Protein AF-A0A0J9T1T6-F1 (afdb_monomer_lite)

pLDDT: mean 74.93, std 17.87, range [32.03, 95.31]

Secondary structure (DSSP, 8-state):
------PPPHHHHHHHH-GGGGGSHHHHHHHHHH--TTHHHHHHHHHTTPPPPTTTTTHHHHHHHHHHHHHHHTHHHHHHHHHHHHHHHHHHHHHHHHHHHTT--HHHHHHHHHTHHHHH--HHHHHHS-STT----TTS-HHHHH-HHHHHHHHHHHHHHHHHTTTTSS-TTTHHHHHHHHHHHHHHTHHHHHHHHHHHTSTT---HHHHHHHHHHHHHHHHHHHHHHHHHHHHHHHHHHHHHHHHHHHHHHHHHHHHHHHTTT----HHHHHHHHHHHHHHHHHHHHHHHHHHTSHHHHHHHHHHHHHHTT--

Organism: Plasmodium vivax (strain Brazil I) (NCBI:txid1033975)

Foldseek 3Di:
DDPPPDQDFPVNVVCVVQVLLCPFVLNVVLVVLPDQPPLPVLLVVCVVQFDDDPPQPPSVLSSLLSSLLVLLVCLVVVCVPVHLQVSLVSSLLSSQSVCLRVQGALNNCVSCLVCVCVSNVDVVSCVNNPSPLHDSGLPQAPCCVVPVVLSVLLVLVLRVLVVVVVVPDDDPPVVPVSVVSSLVVNLVCVVSVVVLCVVLVDPPDPHSSSVSVVVSCVPRVPVVVVSNVVSVLVVVLVVLVVVLVVLVVVLVVLVVVQVVVVVDPDDPPPVSVVSNVVSVVSNVVSVVVNVVSCVVVVVPPVCVVVVVVVVVPPD

InterPro domains:
  IPR008780 Plasmodium vivax Vir [PF05795] (26-241)

Radius of gyration: 26.65 Å; chains: 1; bounding box: 64×58×87 Å

Sequence (315 aa):
MEDGFTLESEFVKLTRENESLKDFYLYEFYNKFNEDSNVEVHKQECQGFVQAYEYSGGDTLFDLCGKLRKNFKNFTETEKVVGKKNACEYLKFWFNDQIITYSYNYDTIYPIVDNWATIIGDSEIYNICNEEDILRGSFNDDMIRNNSNAFYVMKVIYEYLKGAKVINTTIENINEIRNDVKDSYIEDNFHEYEKIKNKCSSNSTNSLLCNIYKDCVSRYTNELSQLENKLSKHLAVHQVRERWYTDLEELKKLKEVALASSDGDNELTTSSLRAIITSICTILCLGLTLISLYKVNINFFFLYKYGYYQIKYMN

Structure (mmCIF, N/CA/C/O backbone):
data_AF-A0A0J9T1T6-F1
#
_entry.id   AF-A0A0J9T1T6-F1
#
loop_
_atom_site.group_PDB
_atom_site.id
_atom_site.type_symbol
_atom_site.label_atom_id
_atom_site.label_alt_id
_atom_site.label_comp_id
_atom_site.label_asym_id
_atom_site.label_entity_id
_atom_site.label_seq_id
_atom_site.pdbx_PDB_ins_code
_atom_site.Cartn_x
_atom_site.Cartn_y
_atom_site.Cartn_z
_atom_site.occupancy
_atom_site.B_iso_or_equiv
_atom_site.auth_seq_id
_atom_site.auth_comp_id
_atom_site.auth_asym_id
_atom_site.auth_atom_id
_atom_site.pdbx_PDB_model_num
ATOM 1 N N . MET A 1 1 ? -35.515 -3.083 -7.479 1.00 32.03 1 MET A N 1
ATOM 2 C CA . MET A 1 1 ? -34.374 -4.014 -7.522 1.00 32.03 1 MET A CA 1
ATOM 3 C C . MET A 1 1 ? -33.215 -3.150 -7.966 1.00 32.03 1 MET A C 1
ATOM 5 O O . MET A 1 1 ? -33.044 -2.931 -9.155 1.00 32.03 1 MET A O 1
ATOM 9 N N . GLU A 1 2 ? -32.619 -2.451 -7.004 1.00 32.31 2 GLU A N 1
ATOM 10 C CA . GLU A 1 2 ? -31.489 -1.564 -7.264 1.00 32.31 2 GLU A CA 1
ATOM 11 C C . GLU A 1 2 ? -30.257 -2.459 -7.319 1.00 32.31 2 GLU A C 1
ATOM 13 O O . GLU A 1 2 ? -29.829 -2.986 -6.294 1.00 32.31 2 GLU A O 1
ATOM 18 N N . ASP A 1 3 ? -29.749 -2.697 -8.527 1.00 32.34 3 ASP A N 1
ATOM 19 C CA . ASP A 1 3 ? -28.385 -3.180 -8.705 1.00 32.34 3 ASP A CA 1
ATOM 20 C C . ASP A 1 3 ? -27.466 -2.088 -8.156 1.00 32.34 3 ASP A C 1
ATOM 22 O O . ASP A 1 3 ? -27.175 -1.087 -8.817 1.00 32.34 3 ASP A O 1
ATOM 26 N N . GLY A 1 4 ? -27.086 -2.240 -6.889 1.00 35.59 4 GLY A N 1
ATOM 27 C CA . GLY A 1 4 ? -26.095 -1.396 -6.251 1.00 35.59 4 GLY A CA 1
ATOM 28 C C . GLY A 1 4 ? -24.777 -1.575 -6.987 1.00 35.59 4 GLY A C 1
ATOM 29 O O . GLY A 1 4 ? -24.127 -2.610 -6.850 1.00 35.59 4 GLY A O 1
ATOM 30 N N . PHE A 1 5 ? -24.390 -0.573 -7.776 1.00 37.47 5 PHE A N 1
ATOM 31 C CA . PHE A 1 5 ? -23.031 -0.446 -8.286 1.00 37.47 5 PHE A CA 1
ATOM 32 C C . PHE A 1 5 ? -22.082 -0.438 -7.085 1.00 37.47 5 PHE A C 1
ATOM 34 O O . PHE A 1 5 ? -21.909 0.577 -6.414 1.00 37.47 5 PHE A O 1
ATOM 41 N N . THR A 1 6 ? -21.498 -1.593 -6.780 1.00 56.69 6 THR A N 1
ATOM 42 C CA . THR A 1 6 ? -20.436 -1.704 -5.788 1.00 56.69 6 THR A CA 1
ATOM 43 C C . THR A 1 6 ? -19.172 -1.206 -6.467 1.00 56.69 6 THR A C 1
ATOM 45 O O . THR A 1 6 ? -18.704 -1.796 -7.440 1.00 56.69 6 THR A O 1
ATOM 48 N N . LEU A 1 7 ? -18.665 -0.064 -6.007 1.00 69.81 7 LEU A N 1
ATOM 49 C CA . LEU A 1 7 ? -17.418 0.500 -6.502 1.00 69.81 7 LEU A CA 1
ATOM 50 C C . LEU A 1 7 ? -16.284 -0.495 -6.200 1.00 69.81 7 LEU A C 1
ATOM 52 O O . LEU A 1 7 ? -16.062 -0.851 -5.043 1.00 69.81 7 LEU A O 1
ATOM 56 N N . GLU A 1 8 ? -15.610 -0.990 -7.241 1.00 80.69 8 GLU A N 1
ATOM 57 C CA . GLU A 1 8 ? -14.457 -1.887 -7.092 1.00 80.69 8 GLU A CA 1
ATOM 58 C C . GLU A 1 8 ? -13.308 -1.108 -6.432 1.00 80.69 8 GLU A C 1
ATOM 60 O O . GLU A 1 8 ? -12.998 0.007 -6.850 1.00 80.69 8 GLU A O 1
ATOM 65 N N . SER A 1 9 ? -12.683 -1.683 -5.398 1.00 85.38 9 SER A N 1
ATOM 66 C CA . SER A 1 9 ? -11.512 -1.075 -4.755 1.00 85.38 9 SER A CA 1
ATOM 67 C C . SER A 1 9 ? -10.366 -0.891 -5.746 1.00 85.38 9 SER A C 1
ATOM 69 O O . SER A 1 9 ? -10.059 -1.792 -6.533 1.00 85.38 9 SER A O 1
ATOM 71 N N . GLU A 1 10 ? -9.679 0.245 -5.639 1.00 84.75 10 GLU A N 1
ATOM 72 C CA . GLU A 1 10 ? -8.478 0.528 -6.426 1.00 84.75 10 GLU A CA 1
ATOM 73 C C . GLU A 1 10 ? -7.376 -0.514 -6.179 1.00 84.75 10 GLU A C 1
ATOM 75 O O . GLU A 1 10 ? -6.762 -1.004 -7.128 1.00 84.75 10 GLU A O 1
ATOM 80 N N . PHE A 1 11 ? -7.169 -0.953 -4.932 1.00 89.56 11 PHE A N 1
ATOM 81 C CA . PHE A 1 11 ? -6.222 -2.033 -4.651 1.00 89.56 11 PHE A CA 1
ATOM 82 C C . PHE A 1 11 ? -6.654 -3.384 -5.244 1.00 89.56 11 PHE A C 1
ATOM 84 O O . PHE A 1 11 ? -5.818 -4.123 -5.770 1.00 89.56 11 PHE A O 1
ATOM 91 N N . VAL A 1 12 ? -7.951 -3.714 -5.216 1.00 88.94 12 VAL A N 1
ATOM 92 C CA . VAL A 1 12 ? -8.466 -4.950 -5.839 1.00 88.94 12 VAL A CA 1
ATOM 93 C C . VAL A 1 12 ? -8.208 -4.932 -7.341 1.00 88.94 12 VAL A C 1
ATOM 95 O O . VAL A 1 12 ? -7.641 -5.889 -7.876 1.00 88.94 12 VAL A O 1
ATOM 98 N N . LYS A 1 13 ? -8.538 -3.825 -8.010 1.00 88.38 13 LYS A N 1
ATOM 99 C CA . LYS A 1 13 ? -8.250 -3.627 -9.432 1.00 88.38 13 LYS A CA 1
ATOM 100 C C . LYS A 1 13 ? -6.758 -3.802 -9.729 1.00 88.38 13 LYS A C 1
ATOM 102 O O . LYS A 1 13 ? -6.398 -4.572 -10.620 1.00 88.38 13 LYS A O 1
ATOM 107 N N . LEU A 1 14 ? -5.901 -3.173 -8.929 1.00 87.19 14 LEU A N 1
ATOM 108 C CA . LEU A 1 14 ? -4.447 -3.240 -9.057 1.00 87.19 14 LEU A CA 1
ATOM 109 C C . LEU A 1 14 ? -3.904 -4.673 -8.908 1.00 87.19 14 LEU A C 1
ATOM 111 O O . LEU A 1 14 ? -3.036 -5.084 -9.677 1.00 87.19 14 LEU A O 1
ATOM 115 N N . THR A 1 15 ? -4.447 -5.473 -7.985 1.00 86.69 15 THR A N 1
ATOM 116 C CA . THR A 1 15 ? -4.053 -6.889 -7.799 1.00 86.69 15 THR A CA 1
ATOM 117 C C . THR A 1 15 ? -4.573 -7.831 -8.889 1.00 86.69 15 THR A C 1
ATOM 119 O O . THR A 1 15 ? -4.003 -8.901 -9.106 1.00 86.69 15 THR A O 1
ATOM 122 N N . ARG A 1 16 ? -5.648 -7.458 -9.596 1.00 87.44 16 ARG A N 1
ATOM 123 C CA . ARG A 1 16 ? -6.110 -8.177 -10.793 1.00 87.44 16 ARG A CA 1
ATOM 124 C C . ARG A 1 16 ? -5.178 -7.924 -11.975 1.00 87.44 16 ARG A C 1
ATOM 126 O O . ARG A 1 16 ? -4.891 -8.852 -12.720 1.00 87.44 16 ARG A O 1
ATOM 133 N N . GLU A 1 17 ? -4.721 -6.685 -12.135 1.00 85.62 17 GLU A N 1
ATOM 134 C CA . GLU A 1 17 ? -3.768 -6.293 -13.182 1.00 85.62 17 GLU A CA 1
ATOM 135 C C . GLU A 1 17 ? -2.354 -6.826 -12.896 1.00 85.62 17 GLU A C 1
ATOM 137 O O . GLU A 1 17 ? -1.599 -7.101 -13.823 1.00 85.62 17 GLU A O 1
ATOM 142 N N . ASN A 1 18 ? -2.024 -7.038 -11.618 1.00 82.94 18 ASN A N 1
ATOM 143 C CA . ASN A 1 18 ? -0.718 -7.499 -11.156 1.00 82.94 18 ASN A CA 1
ATOM 144 C C . ASN A 1 18 ? -0.883 -8.683 -10.199 1.00 82.94 18 ASN A C 1
ATOM 146 O O . ASN A 1 18 ? -0.863 -8.529 -8.975 1.00 82.94 18 ASN A O 1
ATOM 150 N N . GLU A 1 19 ? -1.042 -9.887 -10.754 1.00 79.88 19 GLU A N 1
ATOM 151 C CA . GLU A 1 19 ? -1.338 -11.090 -9.960 1.00 79.88 19 GLU A CA 1
ATOM 152 C C . GLU A 1 19 ? -0.274 -11.411 -8.902 1.00 79.88 19 GLU A C 1
ATOM 154 O O . GLU A 1 19 ? -0.587 -12.026 -7.884 1.00 79.88 19 GLU A O 1
ATOM 159 N N . SER A 1 20 ? 0.960 -10.944 -9.108 1.00 75.25 20 SER A N 1
ATOM 160 C CA . SER A 1 20 ? 2.076 -11.068 -8.166 1.00 75.25 20 SER A CA 1
ATOM 161 C C . SER A 1 20 ? 1.780 -10.508 -6.779 1.00 75.25 20 SER A C 1
ATOM 163 O O . SER A 1 20 ? 2.313 -10.987 -5.778 1.00 75.25 20 SER A O 1
ATOM 165 N N . LEU A 1 21 ? 0.904 -9.508 -6.702 1.00 82.38 21 LEU A N 1
ATOM 166 C CA . LEU A 1 21 ? 0.552 -8.847 -5.454 1.00 82.38 21 LEU A CA 1
ATOM 167 C C . LEU A 1 21 ? -0.316 -9.728 -4.557 1.00 82.38 21 LEU A C 1
ATOM 169 O O . LEU A 1 21 ? -0.345 -9.513 -3.345 1.00 82.38 21 LEU A O 1
ATOM 173 N N . LYS A 1 22 ? -0.967 -10.753 -5.126 1.00 84.19 22 LYS A N 1
ATOM 174 C CA . LYS A 1 22 ? -1.783 -11.715 -4.375 1.00 84.19 22 LYS A CA 1
ATOM 175 C C . LYS A 1 22 ? -0.957 -12.564 -3.402 1.00 84.19 22 LYS A C 1
ATOM 177 O O . LYS A 1 22 ? -1.515 -13.127 -2.467 1.00 84.19 22 LYS A O 1
ATOM 182 N N . ASP A 1 23 ? 0.362 -12.625 -3.594 1.00 78.44 23 ASP A N 1
ATOM 183 C CA . ASP A 1 23 ? 1.295 -13.354 -2.729 1.00 78.44 23 ASP A CA 1
ATOM 184 C C . ASP A 1 23 ? 1.710 -12.587 -1.460 1.00 78.44 23 ASP A C 1
ATOM 186 O O . ASP A 1 23 ? 2.463 -13.123 -0.639 1.00 78.44 23 ASP A O 1
ATOM 190 N N . PHE A 1 24 ? 1.297 -11.328 -1.298 1.00 82.62 24 PHE A N 1
ATOM 191 C CA . PHE A 1 24 ? 1.617 -10.543 -0.109 1.00 82.62 24 PHE A CA 1
ATOM 192 C C . PHE A 1 24 ? 0.582 -10.725 1.001 1.00 82.62 24 PHE A C 1
ATOM 194 O O . PHE A 1 24 ? -0.621 -10.779 0.739 1.00 82.62 24 PHE A O 1
ATOM 201 N N . TYR A 1 25 ? 1.036 -10.685 2.261 1.00 86.06 25 TYR A N 1
ATOM 202 C CA . TYR A 1 25 ? 0.126 -10.606 3.409 1.00 86.06 25 TYR A CA 1
ATOM 203 C C . TYR A 1 25 ? -0.748 -9.355 3.330 1.00 86.06 25 TYR A C 1
ATOM 205 O O . TYR A 1 25 ? -1.907 -9.384 3.739 1.00 86.06 25 TYR A O 1
ATOM 213 N N . LEU A 1 26 ? -0.221 -8.282 2.731 1.00 88.69 26 LEU A N 1
ATOM 214 C CA . LEU A 1 26 ? -0.999 -7.099 2.381 1.00 88.69 26 LEU A CA 1
ATOM 215 C C . LEU A 1 26 ? -2.305 -7.449 1.644 1.00 88.69 26 LEU A C 1
ATOM 217 O O . LEU A 1 26 ? -3.347 -6.915 2.007 1.00 88.69 26 LEU A O 1
ATOM 221 N N . TYR A 1 27 ? -2.271 -8.355 0.658 1.00 89.81 27 TYR A N 1
ATOM 222 C CA . TYR A 1 27 ? -3.461 -8.786 -0.084 1.00 89.81 27 TYR A CA 1
ATOM 223 C C . TYR A 1 27 ? -4.358 -9.726 0.724 1.00 89.81 27 TYR A C 1
ATOM 225 O O . TYR A 1 27 ? -5.575 -9.537 0.760 1.00 89.81 27 TYR A O 1
ATOM 233 N N . GLU A 1 28 ? -3.765 -10.704 1.411 1.00 88.38 28 GLU A N 1
ATOM 234 C CA . GLU A 1 28 ? -4.502 -11.647 2.260 1.00 88.38 28 GLU A CA 1
ATOM 235 C C . GLU A 1 28 ? -5.367 -10.915 3.298 1.00 88.38 28 GLU A C 1
ATOM 237 O O . GLU A 1 28 ? -6.583 -11.114 3.365 1.00 88.38 28 GLU A O 1
ATOM 242 N N . PHE A 1 29 ? -4.758 -10.013 4.074 1.00 91.62 29 PHE A N 1
ATOM 243 C CA . PHE A 1 29 ? -5.476 -9.287 5.118 1.00 91.62 29 PHE A CA 1
ATOM 244 C C . PHE A 1 29 ? -6.418 -8.231 4.558 1.00 91.62 29 PHE A C 1
ATOM 246 O O . PHE A 1 29 ? -7.474 -8.009 5.144 1.00 91.62 29 PHE A O 1
ATOM 253 N N . TYR A 1 30 ? -6.098 -7.633 3.409 1.00 93.94 30 TYR A N 1
ATOM 254 C CA . TYR A 1 30 ? -7.020 -6.733 2.728 1.00 93.94 30 TYR A CA 1
ATOM 255 C C . TYR A 1 30 ? -8.360 -7.422 2.415 1.00 93.94 30 TYR A C 1
ATOM 257 O O . TYR A 1 30 ? -9.420 -6.885 2.742 1.00 93.94 30 TYR A O 1
ATOM 265 N N . ASN A 1 31 ? -8.325 -8.642 1.868 1.00 91.56 31 ASN A N 1
ATOM 266 C CA . ASN A 1 31 ? -9.539 -9.418 1.603 1.00 91.56 31 ASN A CA 1
ATOM 267 C C . ASN A 1 31 ? -10.292 -9.762 2.892 1.00 91.56 31 ASN A C 1
ATOM 269 O O . ASN A 1 31 ? -11.502 -9.552 2.962 1.00 91.56 31 ASN A O 1
ATOM 273 N N . LYS A 1 32 ? -9.578 -10.206 3.936 1.00 91.31 32 LYS A N 1
ATOM 274 C CA . LYS A 1 32 ? -10.179 -10.504 5.246 1.00 91.31 32 LYS A CA 1
ATOM 275 C C . LYS A 1 32 ? -10.894 -9.285 5.847 1.00 91.31 32 LYS A C 1
ATOM 277 O O . LYS A 1 32 ? -11.972 -9.397 6.434 1.00 91.31 32 LYS A O 1
ATOM 282 N N . PHE A 1 33 ? -10.312 -8.098 5.704 1.00 93.50 33 PHE A N 1
ATOM 283 C CA . PHE A 1 33 ? -10.893 -6.863 6.228 1.00 93.50 33 PHE A CA 1
ATOM 284 C C . PHE A 1 33 ? -12.120 -6.382 5.450 1.00 93.50 33 PHE A C 1
ATOM 286 O O . PHE A 1 33 ? -12.965 -5.705 6.040 1.00 93.50 33 PHE A O 1
ATOM 293 N N . ASN A 1 34 ? -12.257 -6.779 4.183 1.00 90.69 34 ASN A N 1
ATOM 294 C CA . ASN A 1 34 ? -13.418 -6.477 3.347 1.00 90.69 34 ASN A CA 1
ATOM 295 C C . ASN A 1 34 ? -14.639 -7.370 3.596 1.00 90.69 34 ASN A C 1
ATOM 297 O O . ASN A 1 34 ? -15.720 -7.026 3.126 1.00 90.69 34 ASN A O 1
ATOM 301 N N . GLU A 1 35 ? -14.505 -8.478 4.330 1.00 88.56 35 GLU A N 1
ATOM 302 C CA . GLU A 1 35 ? -15.632 -9.370 4.619 1.00 88.56 35 GLU A CA 1
ATOM 303 C C . GLU A 1 35 ? -16.753 -8.654 5.396 1.00 88.56 35 GLU A C 1
ATOM 305 O O . GLU A 1 35 ? -16.522 -8.099 6.478 1.00 88.56 35 GLU A O 1
ATOM 310 N N . ASP A 1 36 ? -17.982 -8.739 4.875 1.00 83.00 36 ASP A N 1
ATOM 311 C CA . ASP A 1 36 ? -19.180 -8.074 5.416 1.00 83.00 36 ASP A CA 1
ATOM 312 C C . ASP A 1 36 ? -19.864 -8.833 6.567 1.00 83.00 36 ASP A C 1
ATOM 314 O O . ASP A 1 36 ? -20.874 -8.389 7.121 1.00 83.00 36 ASP A O 1
ATOM 318 N N . SER A 1 37 ? -19.330 -9.988 6.967 1.00 81.62 37 SER A N 1
ATOM 319 C CA . SER A 1 37 ? -19.916 -10.791 8.039 1.00 81.62 37 SER A CA 1
ATOM 320 C C . SER A 1 37 ? -19.981 -10.002 9.353 1.00 81.62 37 SER A C 1
ATOM 322 O O . SER A 1 37 ? -18.961 -9.495 9.823 1.00 81.62 37 SER A O 1
ATOM 324 N N . ASN A 1 38 ? -21.161 -9.968 9.978 1.00 80.88 38 ASN A N 1
ATOM 325 C CA . ASN A 1 38 ? -21.413 -9.355 11.288 1.00 80.88 38 ASN A CA 1
ATOM 326 C C . ASN A 1 38 ? -21.185 -7.828 11.368 1.00 80.88 38 ASN A C 1
ATOM 328 O O . ASN A 1 38 ? -21.023 -7.297 12.464 1.00 80.88 38 ASN A O 1
ATOM 332 N N . VAL A 1 39 ? -21.197 -7.100 10.244 1.00 88.06 39 VAL A N 1
ATOM 333 C CA . VAL A 1 39 ? -20.981 -5.637 10.235 1.00 88.06 39 VAL A CA 1
ATOM 334 C C . VAL A 1 39 ? -22.144 -4.852 10.859 1.00 88.06 39 VAL A C 1
ATOM 336 O O . VAL A 1 39 ? -21.907 -3.835 11.507 1.00 88.06 39 VAL A O 1
ATOM 339 N N . GLU A 1 40 ? -23.385 -5.331 10.737 1.00 88.50 40 GLU A N 1
ATOM 340 C CA . GLU A 1 40 ? -24.591 -4.570 11.114 1.0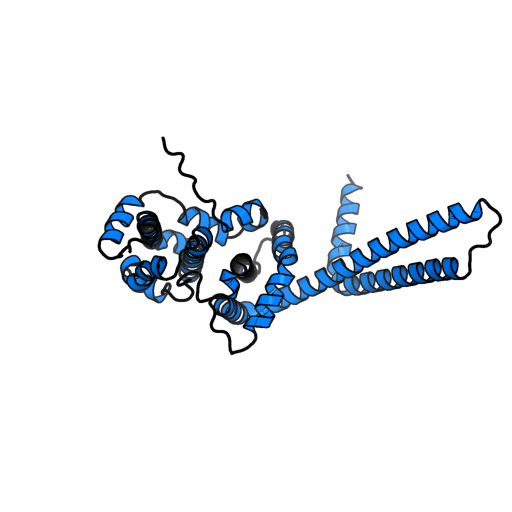0 88.50 40 GLU A CA 1
ATOM 341 C C . GLU A 1 40 ? -24.631 -4.165 12.599 1.00 88.50 40 GLU A C 1
ATOM 343 O O . GLU A 1 40 ? -24.962 -3.030 12.935 1.00 88.50 40 GLU A O 1
ATOM 348 N N . VAL A 1 41 ? -24.215 -5.061 13.502 1.00 89.12 41 VAL A N 1
ATOM 349 C CA . VAL A 1 41 ? -24.144 -4.757 14.944 1.00 89.12 41 VAL A CA 1
ATOM 350 C C . VAL A 1 41 ? -23.146 -3.626 15.205 1.00 89.12 41 VAL A C 1
ATOM 352 O O . VAL A 1 41 ? -23.415 -2.707 15.975 1.00 89.12 41 VAL A O 1
ATOM 355 N N . HIS A 1 42 ? -22.004 -3.647 14.519 1.00 91.88 42 HIS A N 1
ATOM 356 C CA . HIS A 1 42 ? -20.979 -2.618 14.661 1.00 91.88 42 HIS A CA 1
ATOM 357 C C . HIS A 1 42 ? -21.385 -1.287 14.021 1.00 91.88 42 HIS A C 1
ATOM 359 O O . HIS A 1 42 ? -21.022 -0.232 14.542 1.00 91.88 42 HIS A O 1
ATOM 365 N N . LYS A 1 43 ? -22.162 -1.325 12.933 1.00 91.50 43 LYS A N 1
ATOM 366 C CA . LYS A 1 43 ? -22.743 -0.140 12.291 1.00 91.50 43 LYS A CA 1
ATOM 367 C C . LYS A 1 43 ? -23.655 0.620 13.258 1.00 91.50 43 LYS A C 1
ATOM 369 O O . LYS A 1 43 ? -23.495 1.828 13.423 1.00 91.50 43 LYS A O 1
ATOM 374 N N . GLN A 1 44 ? -24.558 -0.086 13.940 1.00 89.06 44 GLN A N 1
ATOM 375 C CA . GLN A 1 44 ? -25.465 0.508 14.931 1.00 89.06 44 GLN A CA 1
ATOM 376 C C . GLN A 1 44 ? -24.705 1.137 16.103 1.00 89.06 44 GLN A C 1
ATOM 378 O O . GLN A 1 44 ? -25.040 2.231 16.550 1.00 89.06 44 GLN A O 1
ATOM 383 N N . GLU A 1 45 ? -23.640 0.486 16.575 1.00 89.62 45 GLU A N 1
ATOM 384 C CA . GLU A 1 45 ? -22.785 1.061 17.617 1.00 89.62 45 GLU A CA 1
ATOM 385 C C . GLU A 1 45 ? -22.103 2.352 17.142 1.00 89.62 45 GLU A C 1
ATOM 387 O O . GLU A 1 45 ? -22.074 3.334 17.884 1.00 89.62 45 GLU A O 1
ATOM 392 N N . CYS A 1 46 ? -21.611 2.385 15.899 1.00 91.06 46 CYS A N 1
ATOM 393 C CA . CYS A 1 46 ? -21.007 3.578 15.306 1.00 91.06 46 CYS A CA 1
ATOM 394 C C . CYS A 1 46 ? -21.971 4.769 15.234 1.00 91.06 46 CYS A C 1
ATOM 396 O O . CYS A 1 46 ? -21.553 5.897 15.485 1.00 91.06 46 CYS A O 1
ATOM 398 N N . GLN A 1 47 ? -23.261 4.545 14.968 1.00 88.38 47 GLN A N 1
ATOM 399 C CA . GLN A 1 47 ? -24.278 5.609 14.966 1.00 88.38 47 GLN A CA 1
ATOM 400 C C . GLN A 1 47 ? -24.432 6.302 16.331 1.00 88.38 47 GLN A C 1
ATOM 402 O O . GLN A 1 47 ? -24.909 7.432 16.397 1.00 88.38 47 GLN A O 1
ATOM 407 N N . GLY A 1 48 ? -24.015 5.650 17.422 1.00 85.06 48 GLY A N 1
ATOM 408 C CA . GLY A 1 48 ? -24.082 6.211 18.769 1.00 85.06 48 GLY A CA 1
ATOM 409 C C . GLY A 1 48 ? -23.028 7.279 19.075 1.00 85.06 48 GLY A C 1
ATOM 410 O O . GLY A 1 48 ? -23.203 8.028 20.035 1.00 85.06 48 GLY A O 1
ATOM 411 N N . PHE A 1 49 ? -21.938 7.357 18.301 1.00 85.50 49 PHE A N 1
ATOM 412 C CA . PHE A 1 49 ? -20.828 8.280 18.586 1.00 85.50 49 PHE A CA 1
ATOM 413 C C . PHE A 1 49 ? -20.183 8.928 17.348 1.00 85.50 49 PHE A C 1
ATOM 415 O O . PHE A 1 49 ? -19.499 9.939 17.488 1.00 85.50 49 PHE A O 1
ATOM 422 N N . VAL A 1 50 ? -20.416 8.408 16.140 1.00 83.94 50 VAL A N 1
ATOM 423 C CA . VAL A 1 50 ? -20.014 9.050 14.880 1.00 83.94 50 VAL A CA 1
ATOM 424 C C . VAL A 1 50 ? -21.161 9.921 14.378 1.00 83.94 50 VAL A C 1
ATOM 426 O O . VAL A 1 50 ? -22.284 9.451 14.213 1.00 83.94 50 VAL A O 1
ATOM 429 N N . GLN A 1 51 ? -20.881 11.194 14.105 1.00 77.94 51 GLN A N 1
ATOM 430 C CA . GLN A 1 51 ? -21.847 12.105 13.493 1.00 77.94 51 GLN A CA 1
ATOM 431 C C . GLN A 1 51 ? -21.641 12.128 11.977 1.00 77.94 51 GLN A C 1
ATOM 433 O O . GLN A 1 51 ? -20.558 12.470 11.508 1.00 77.94 51 GLN A O 1
ATOM 438 N N . ALA A 1 52 ? -22.676 11.769 11.217 1.00 68.81 52 ALA A N 1
ATOM 439 C CA . ALA A 1 52 ? -22.708 11.967 9.771 1.00 68.81 52 ALA A CA 1
ATOM 440 C C . ALA A 1 52 ? -23.291 13.354 9.461 1.00 68.81 52 ALA A C 1
ATOM 442 O O . ALA A 1 52 ? -24.327 13.731 10.013 1.00 68.81 52 ALA A O 1
ATOM 443 N N . TYR A 1 53 ? -22.643 14.109 8.578 1.00 65.06 53 TYR A N 1
ATOM 444 C CA . TYR A 1 53 ? -23.168 15.375 8.065 1.00 65.06 53 TYR A CA 1
ATOM 445 C C . TYR A 1 53 ? -23.990 15.114 6.791 1.00 65.06 53 TYR A C 1
ATOM 447 O O . TYR A 1 53 ? -23.735 14.149 6.077 1.00 65.06 53 TYR A O 1
ATOM 455 N N . GLU A 1 54 ? -24.952 15.980 6.448 1.00 55.41 54 GLU A N 1
ATOM 456 C CA . GLU A 1 54 ? -25.808 15.815 5.247 1.00 55.41 54 GLU A CA 1
ATOM 457 C C . GLU A 1 54 ? -25.018 15.626 3.932 1.00 55.41 54 GLU A C 1
ATOM 459 O O . GLU A 1 54 ? -25.528 15.031 2.986 1.00 55.41 54 GLU A O 1
ATOM 464 N N . TYR A 1 55 ? -23.760 16.078 3.881 1.00 53.44 55 TYR A N 1
ATOM 465 C CA . TYR A 1 55 ? -22.863 15.964 2.724 1.00 53.44 55 TYR A CA 1
ATOM 466 C C . TYR A 1 55 ? -21.854 14.799 2.810 1.00 53.44 55 TYR A C 1
ATOM 468 O O . TYR A 1 55 ? -21.047 14.633 1.898 1.00 53.44 55 TYR A O 1
ATOM 476 N N . SER A 1 56 ? -21.864 13.994 3.882 1.00 53.12 56 SER A N 1
ATOM 477 C CA . SER A 1 56 ? -20.805 13.016 4.197 1.00 53.12 56 SER A CA 1
ATOM 478 C C . SER A 1 56 ? -21.062 11.589 3.691 1.00 53.12 56 SER A C 1
ATOM 480 O O . SER A 1 56 ? -20.605 10.628 4.305 1.00 53.12 56 SER A O 1
ATOM 482 N N . GLY A 1 57 ? -21.846 11.410 2.626 1.00 51.28 57 GLY A N 1
ATOM 483 C CA . GLY A 1 57 ? -22.125 10.074 2.071 1.00 51.28 57 GLY A CA 1
ATOM 484 C C . GLY A 1 57 ? -23.034 9.172 2.927 1.00 51.28 57 GLY A C 1
ATOM 485 O O . GLY A 1 57 ? -23.274 8.029 2.552 1.00 51.28 57 GLY A O 1
ATOM 486 N N . GLY A 1 58 ? -23.588 9.675 4.040 1.00 59.50 58 GLY A N 1
ATOM 487 C CA . GLY A 1 58 ? -24.622 8.994 4.831 1.00 59.50 58 GLY A CA 1
ATOM 488 C C . GLY A 1 58 ? -24.260 7.561 5.246 1.00 59.50 58 GLY A C 1
ATOM 489 O O . GLY A 1 58 ? -23.270 7.345 5.945 1.00 59.50 58 GLY A O 1
ATOM 490 N N . ASP A 1 59 ? -25.077 6.586 4.830 1.00 63.06 59 ASP A N 1
ATOM 491 C CA . ASP A 1 59 ? -24.955 5.160 5.180 1.00 63.06 59 ASP A CA 1
ATOM 492 C C . ASP A 1 59 ? -23.556 4.573 4.945 1.00 63.06 59 ASP A C 1
ATOM 494 O O . ASP A 1 59 ? -23.110 3.736 5.732 1.00 63.06 59 ASP A O 1
ATOM 498 N N . THR A 1 60 ? -22.821 5.066 3.945 1.00 78.25 60 THR A N 1
ATOM 499 C CA . THR A 1 60 ? -21.489 4.547 3.613 1.00 78.25 60 THR A CA 1
ATOM 500 C C . THR A 1 60 ? -20.442 4.873 4.685 1.00 78.25 60 THR A C 1
ATOM 502 O O . THR A 1 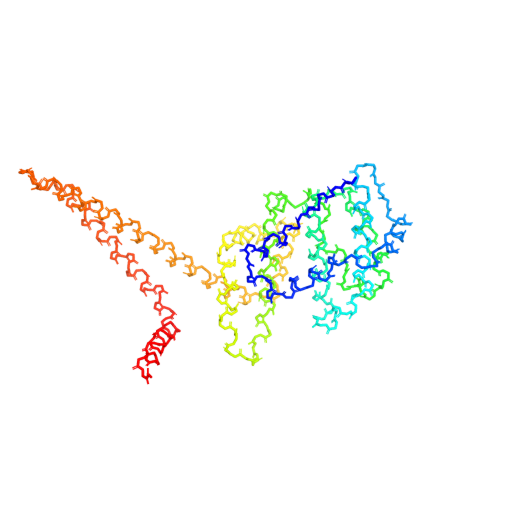60 ? -19.495 4.107 4.877 1.00 78.25 60 THR A O 1
ATOM 505 N N . LEU A 1 61 ? -20.623 5.970 5.435 1.00 84.75 61 LEU A N 1
ATOM 506 C CA . LEU A 1 61 ? -19.765 6.329 6.567 1.00 84.75 61 LEU A CA 1
ATOM 507 C C . LEU A 1 61 ? -19.952 5.353 7.731 1.00 84.75 61 LEU A C 1
ATOM 509 O O . LEU A 1 61 ? -18.980 4.886 8.330 1.00 84.75 61 LEU A O 1
ATOM 513 N N . PHE A 1 62 ? -21.208 5.036 8.052 1.00 88.25 62 PHE A N 1
ATOM 514 C CA . PHE A 1 62 ? -21.524 4.088 9.115 1.00 88.25 62 PHE A CA 1
ATOM 515 C C . PHE A 1 62 ? -21.117 2.666 8.737 1.00 88.25 62 PHE A C 1
ATOM 517 O O . PHE A 1 62 ? -20.620 1.944 9.600 1.00 88.25 62 PHE A O 1
ATOM 524 N N . ASP A 1 63 ? -21.240 2.288 7.463 1.00 88.56 63 ASP A N 1
ATOM 525 C CA . ASP A 1 63 ? -20.737 1.009 6.957 1.00 88.56 63 ASP A CA 1
ATOM 526 C C . ASP A 1 63 ? -19.213 0.917 7.105 1.00 88.56 63 ASP A C 1
ATOM 528 O O . ASP A 1 63 ? -18.696 -0.070 7.635 1.00 88.56 63 ASP A O 1
ATOM 532 N N . LEU A 1 64 ? -18.478 1.969 6.720 1.00 90.88 64 LEU A N 1
ATOM 533 C CA . LEU A 1 64 ? -17.026 2.034 6.893 1.00 90.88 64 LEU A CA 1
ATOM 534 C C . LEU A 1 64 ? -16.625 1.945 8.375 1.00 90.88 64 LEU A C 1
ATOM 536 O O . LEU A 1 64 ? -15.730 1.173 8.727 1.00 90.88 64 LEU A O 1
ATOM 540 N N . CYS A 1 65 ? -17.304 2.691 9.252 1.00 93.19 65 CYS A N 1
ATOM 541 C CA . CYS A 1 65 ? -17.064 2.626 10.692 1.00 93.19 65 CYS A CA 1
ATOM 542 C C . CYS A 1 65 ? -17.366 1.230 11.258 1.00 93.19 65 CYS A C 1
ATOM 544 O O . CYS A 1 65 ? -16.560 0.681 12.013 1.00 93.19 65 CYS A O 1
ATOM 546 N N . GLY A 1 66 ? -18.488 0.624 10.859 1.00 93.81 66 GLY A N 1
ATOM 547 C CA . GLY A 1 66 ? -18.887 -0.715 11.282 1.00 93.81 66 GLY A CA 1
ATOM 548 C C . GLY A 1 66 ? -17.857 -1.770 10.879 1.00 93.81 66 GLY A C 1
ATOM 549 O O . GLY A 1 66 ? -17.439 -2.574 11.714 1.00 93.81 66 GLY A O 1
ATOM 550 N N . LYS A 1 67 ? -17.364 -1.719 9.634 1.00 94.25 67 LYS A N 1
ATOM 551 C CA . LYS A 1 67 ? -16.280 -2.592 9.152 1.00 94.25 67 LYS A CA 1
ATOM 552 C C . LYS A 1 67 ? -14.985 -2.386 9.931 1.00 94.25 67 LYS A C 1
ATOM 554 O O . LYS A 1 67 ? -14.377 -3.361 10.372 1.00 94.25 67 LYS A O 1
ATOM 559 N N . LEU A 1 68 ? -14.574 -1.136 10.146 1.00 95.19 68 LEU A N 1
ATOM 560 C CA . LEU A 1 68 ? -13.367 -0.815 10.908 1.00 95.19 68 LEU A CA 1
ATOM 561 C C . LEU A 1 68 ? -13.452 -1.372 12.335 1.00 95.19 68 LEU A C 1
ATOM 563 O O . LEU A 1 68 ? -12.536 -2.050 12.801 1.00 95.19 68 LEU A O 1
ATOM 567 N N . ARG A 1 69 ? -14.584 -1.154 13.006 1.00 94.31 69 ARG A N 1
ATOM 568 C CA . ARG A 1 69 ? -14.833 -1.664 14.353 1.00 94.31 69 ARG A CA 1
ATOM 569 C C . ARG A 1 69 ? -14.850 -3.191 14.401 1.00 94.31 69 ARG A C 1
ATOM 571 O O . ARG A 1 69 ? -14.213 -3.762 15.284 1.00 94.31 69 ARG A O 1
ATOM 578 N N . LYS A 1 70 ? -15.502 -3.856 13.438 1.00 93.88 70 LYS A N 1
ATOM 579 C CA . LYS A 1 70 ? -15.456 -5.322 13.277 1.00 93.88 70 LYS A CA 1
ATOM 580 C C . LYS A 1 70 ? -14.011 -5.812 13.182 1.00 93.88 70 LYS A C 1
ATOM 582 O O . LYS A 1 70 ? -13.611 -6.741 13.881 1.00 93.88 70 LYS A O 1
ATOM 587 N N . ASN A 1 71 ? -13.212 -5.167 12.335 1.00 94.88 71 ASN A N 1
ATOM 588 C CA . ASN A 1 71 ? -11.818 -5.539 12.119 1.00 94.88 71 ASN A CA 1
ATOM 589 C C . ASN A 1 71 ? -10.964 -5.349 13.384 1.00 94.88 71 ASN A C 1
ATOM 591 O O . ASN A 1 71 ? -10.125 -6.201 13.669 1.00 94.88 71 ASN A O 1
ATOM 595 N N . PHE A 1 72 ? -11.221 -4.316 14.195 1.00 93.62 72 PHE A N 1
ATOM 596 C CA . PHE A 1 72 ? -10.581 -4.172 15.507 1.00 93.62 72 PHE A CA 1
ATOM 597 C C . PHE A 1 72 ? -11.036 -5.221 16.526 1.00 93.62 72 PHE A C 1
ATOM 599 O O . PHE A 1 72 ? -10.216 -5.724 17.290 1.00 93.62 72 PHE A O 1
ATOM 606 N N . LYS A 1 73 ? -12.312 -5.621 16.524 1.00 89.75 73 LYS A N 1
ATOM 607 C CA . LYS A 1 73 ? -12.792 -6.710 17.394 1.00 89.75 73 LYS A CA 1
ATOM 608 C C . LYS A 1 73 ? -12.174 -8.063 17.044 1.00 89.75 73 LYS A C 1
ATOM 610 O O . LYS A 1 73 ? -11.909 -8.853 17.944 1.00 89.75 73 LYS A O 1
ATOM 615 N N . ASN A 1 74 ? -11.857 -8.283 15.770 1.00 86.19 74 ASN A N 1
ATOM 616 C CA . ASN A 1 74 ? -11.192 -9.497 15.291 1.00 86.19 74 ASN A CA 1
ATOM 617 C C . ASN A 1 74 ? -9.666 -9.339 15.155 1.00 86.19 74 ASN A C 1
ATOM 619 O O . ASN A 1 74 ? -8.997 -10.207 14.586 1.00 86.19 74 ASN A O 1
ATOM 623 N N . PHE A 1 75 ? -9.091 -8.257 15.691 1.00 87.56 75 PHE A N 1
ATOM 624 C CA . PHE A 1 75 ? -7.675 -7.919 15.530 1.00 87.56 75 PHE A CA 1
ATOM 625 C C . PHE A 1 75 ? -6.742 -9.023 16.038 1.00 87.56 75 PHE A C 1
ATOM 627 O O . PHE A 1 75 ? -5.724 -9.317 15.409 1.00 87.56 75 PHE A O 1
ATOM 634 N N . THR A 1 76 ? -7.133 -9.700 17.123 1.00 86.69 76 THR A N 1
ATOM 635 C CA . THR A 1 76 ? -6.378 -10.804 17.730 1.00 86.69 76 THR A CA 1
ATOM 636 C C . THR A 1 76 ? -6.153 -11.988 16.789 1.00 86.69 76 THR A C 1
ATOM 638 O O . THR A 1 76 ? -5.181 -12.726 16.932 1.00 86.69 76 THR A O 1
ATOM 641 N N . GLU A 1 77 ? -7.022 -12.213 15.806 1.00 87.38 77 GLU A N 1
ATOM 642 C CA . GLU A 1 77 ? -6.788 -13.277 14.828 1.00 87.38 77 GLU A CA 1
ATOM 643 C C . GLU A 1 77 ? -5.670 -12.913 13.855 1.00 87.38 77 GLU A C 1
ATOM 645 O O . GLU A 1 77 ? -4.823 -13.744 13.541 1.00 87.38 77 GLU A O 1
ATOM 650 N N . THR A 1 78 ? -5.653 -11.663 13.399 1.00 88.00 78 THR A N 1
ATOM 651 C CA . THR A 1 78 ? -4.640 -11.159 12.472 1.00 88.00 78 THR A CA 1
ATOM 652 C C . THR A 1 78 ? -3.293 -10.991 13.172 1.00 88.00 78 THR A C 1
ATOM 654 O O . THR A 1 78 ? -2.259 -11.406 12.646 1.00 88.00 78 THR A O 1
ATOM 657 N N . GLU A 1 79 ? -3.281 -10.466 14.402 1.00 90.00 79 GLU A N 1
ATOM 658 C CA . GLU A 1 79 ? -2.041 -10.271 15.162 1.00 90.00 79 GLU A CA 1
ATOM 659 C C . GLU A 1 79 ? -1.317 -11.590 15.470 1.00 90.00 79 GLU A C 1
ATOM 661 O O . GLU A 1 79 ? -0.092 -11.596 15.560 1.00 90.00 79 GLU A O 1
ATOM 666 N N . LYS A 1 80 ? -2.038 -12.715 15.592 1.00 88.19 80 LYS A N 1
ATOM 667 C CA . LYS A 1 80 ? -1.433 -14.042 15.795 1.00 88.19 80 LYS A CA 1
ATOM 668 C C . LYS A 1 80 ? -0.575 -14.490 14.614 1.00 88.19 80 LYS A C 1
ATOM 670 O O . LYS A 1 80 ? 0.373 -15.240 14.820 1.00 88.19 80 LYS A O 1
ATOM 675 N N . VAL A 1 81 ? -0.910 -14.052 13.400 1.00 86.56 81 VAL A N 1
ATOM 676 C CA . VAL A 1 81 ? -0.212 -14.455 12.172 1.00 86.56 81 VAL A CA 1
ATOM 677 C C . VAL A 1 81 ? 0.981 -13.543 11.902 1.00 86.56 81 VAL A C 1
ATOM 679 O O . VAL A 1 81 ? 2.075 -14.024 11.624 1.00 86.56 81 VAL A O 1
ATOM 682 N N . VAL A 1 82 ? 0.786 -12.225 12.007 1.00 83.31 82 VAL A N 1
ATOM 683 C CA . VAL A 1 82 ? 1.784 -11.236 11.549 1.00 83.31 82 VAL A CA 1
ATOM 684 C C . VAL A 1 82 ? 2.353 -10.341 12.652 1.00 83.31 82 VAL A C 1
ATOM 686 O O . VAL A 1 82 ? 3.237 -9.521 12.392 1.00 83.31 82 VAL A O 1
ATOM 689 N N . GLY A 1 83 ? 1.885 -10.495 13.890 1.00 88.75 83 GLY A N 1
ATOM 690 C CA . GLY A 1 83 ? 2.210 -9.626 15.017 1.00 88.75 83 GLY A CA 1
ATOM 691 C C . GLY A 1 83 ? 1.391 -8.331 15.028 1.00 88.75 83 GLY A C 1
ATOM 692 O O . GLY A 1 83 ? 0.925 -7.852 13.992 1.00 88.75 83 GLY A O 1
ATOM 693 N N . LYS A 1 84 ? 1.249 -7.723 16.215 1.00 90.25 84 LYS A N 1
ATOM 694 C CA . LYS A 1 84 ? 0.393 -6.539 16.448 1.00 90.25 84 LYS A CA 1
ATOM 695 C C . LYS A 1 84 ? 0.703 -5.369 15.511 1.00 90.25 84 LYS A C 1
ATOM 697 O O . LYS A 1 84 ? -0.196 -4.735 14.968 1.00 90.25 84 LYS A O 1
ATOM 702 N N . LYS A 1 85 ? 1.993 -5.103 15.292 1.00 89.12 85 LYS A N 1
ATOM 703 C CA . LYS A 1 85 ? 2.452 -3.975 14.476 1.00 89.12 85 LYS A CA 1
ATOM 704 C C . LYS A 1 85 ? 2.048 -4.120 13.007 1.00 89.12 85 LYS A C 1
ATOM 706 O O . LYS A 1 85 ? 1.455 -3.206 12.450 1.00 89.12 85 LYS A O 1
ATOM 711 N N . ASN A 1 86 ? 2.310 -5.279 12.400 1.00 88.44 86 ASN A N 1
ATOM 712 C CA . ASN A 1 86 ? 1.932 -5.525 11.006 1.00 88.44 86 ASN A CA 1
ATOM 713 C C . ASN A 1 86 ? 0.414 -5.615 10.842 1.00 88.44 86 ASN A C 1
ATOM 715 O O . ASN A 1 86 ? -0.115 -5.076 9.878 1.00 88.44 86 ASN A O 1
ATOM 719 N N . ALA A 1 87 ? -0.286 -6.234 11.800 1.00 91.88 87 ALA A N 1
ATOM 720 C CA . ALA A 1 87 ? -1.745 -6.288 11.804 1.00 91.88 87 ALA A CA 1
ATOM 721 C C . ALA A 1 87 ? -2.359 -4.883 11.729 1.00 91.88 87 ALA A C 1
ATOM 723 O O . ALA A 1 87 ? -3.240 -4.629 10.908 1.00 91.88 87 ALA A O 1
ATOM 724 N N . CYS A 1 88 ? -1.836 -3.950 12.530 1.00 93.25 88 CYS A N 1
ATOM 725 C CA . CYS A 1 88 ? -2.242 -2.555 12.462 1.00 93.25 88 CYS A CA 1
ATOM 726 C C . CYS A 1 88 ? -1.890 -1.910 11.115 1.00 93.25 88 CYS A C 1
ATOM 728 O O . CYS A 1 88 ? -2.734 -1.257 10.508 1.00 93.25 88 CYS A O 1
ATOM 730 N N . GLU A 1 89 ? -0.665 -2.098 10.621 1.00 91.94 89 GLU A N 1
ATOM 731 C CA . GLU A 1 89 ? -0.233 -1.519 9.344 1.00 91.94 89 GLU A CA 1
ATOM 732 C C . GLU A 1 89 ? -1.110 -1.983 8.163 1.00 91.94 89 GLU A C 1
ATOM 734 O O . GLU A 1 89 ? -1.423 -1.169 7.289 1.00 91.94 89 GLU A O 1
ATOM 739 N N . TYR A 1 90 ? -1.558 -3.245 8.155 1.00 94.12 90 TYR A N 1
ATOM 740 C CA . TYR A 1 90 ? -2.488 -3.776 7.152 1.00 94.12 90 TYR A CA 1
ATOM 741 C C . TYR A 1 90 ? -3.902 -3.220 7.306 1.00 94.12 90 TYR A C 1
ATOM 743 O O . TYR A 1 90 ? -4.535 -2.882 6.307 1.00 94.12 90 TYR A O 1
ATOM 751 N N . LEU A 1 91 ? -4.389 -3.061 8.538 1.00 95.31 91 LEU A N 1
ATOM 752 C CA . LEU A 1 91 ? -5.704 -2.470 8.775 1.00 95.31 91 LEU A CA 1
ATOM 753 C C . LEU A 1 91 ? -5.742 -0.991 8.362 1.00 95.31 91 LEU A C 1
ATOM 755 O O . LEU A 1 91 ? -6.675 -0.562 7.685 1.00 95.31 91 LEU A O 1
ATOM 759 N N . LYS A 1 92 ? -4.698 -0.222 8.697 1.00 93.69 92 LYS A N 1
ATOM 760 C CA . LYS A 1 92 ? -4.538 1.171 8.250 1.00 93.69 92 LYS A CA 1
ATOM 761 C C . LYS A 1 92 ? -4.424 1.269 6.729 1.00 93.69 92 LYS A C 1
ATOM 763 O O . LYS A 1 92 ? -4.968 2.195 6.136 1.00 93.69 92 LYS A O 1
ATOM 768 N N . PHE A 1 93 ? -3.731 0.323 6.088 1.00 94.06 93 PHE A N 1
ATOM 769 C CA . PHE A 1 93 ? -3.678 0.245 4.628 1.00 94.06 93 PHE A CA 1
ATOM 770 C C . PHE A 1 93 ? -5.069 0.051 4.023 1.00 94.06 93 PHE A C 1
ATOM 772 O O . PHE A 1 93 ? -5.458 0.842 3.168 1.00 94.06 93 PHE A O 1
ATOM 779 N N . TRP A 1 94 ? -5.823 -0.942 4.504 1.00 95.31 94 TRP A N 1
ATOM 780 C CA . TRP A 1 94 ? -7.195 -1.186 4.065 1.00 95.31 94 TRP A CA 1
ATOM 781 C C . TRP A 1 94 ? -8.070 0.059 4.243 1.00 95.31 94 TRP A C 1
ATOM 783 O O . TRP A 1 94 ? -8.735 0.473 3.299 1.00 95.31 94 TRP A O 1
ATOM 793 N N . PHE A 1 95 ? -8.015 0.702 5.413 1.00 94.00 95 PHE A N 1
ATOM 794 C CA . PHE A 1 95 ? -8.814 1.893 5.700 1.00 94.00 95 PHE A CA 1
ATOM 795 C C . PHE A 1 95 ? -8.468 3.064 4.766 1.00 94.00 95 PHE A C 1
ATOM 797 O O . PHE A 1 95 ? -9.363 3.693 4.205 1.00 94.00 95 PHE A O 1
ATOM 804 N N . ASN A 1 96 ? -7.178 3.317 4.526 1.00 91.88 96 ASN A N 1
ATOM 805 C CA . ASN A 1 96 ? -6.733 4.341 3.577 1.00 91.88 96 ASN A CA 1
ATOM 806 C C . ASN A 1 96 ? -7.148 4.024 2.131 1.00 91.88 96 ASN A C 1
ATOM 808 O O . ASN A 1 96 ? -7.524 4.940 1.404 1.00 91.88 96 ASN A O 1
ATOM 812 N N . ASP A 1 97 ? -7.137 2.755 1.718 1.00 91.38 97 ASP A N 1
ATOM 813 C CA . ASP A 1 97 ? -7.659 2.349 0.409 1.00 91.38 97 ASP A CA 1
ATOM 814 C C . ASP A 1 97 ? -9.168 2.603 0.284 1.00 91.38 97 ASP A C 1
ATOM 816 O O . ASP A 1 97 ? -9.607 3.065 -0.767 1.00 91.38 97 ASP A O 1
ATOM 820 N N . GLN A 1 98 ? -9.957 2.396 1.350 1.00 89.94 98 GLN A N 1
ATOM 821 C CA . GLN A 1 98 ? -11.376 2.777 1.340 1.00 89.94 98 GLN A CA 1
ATOM 822 C C . GLN A 1 98 ? -11.531 4.293 1.140 1.00 89.94 98 GLN A C 1
ATOM 824 O O . GLN A 1 98 ? -12.352 4.735 0.341 1.00 89.94 98 GLN A O 1
ATOM 829 N N . ILE A 1 99 ? -10.710 5.102 1.815 1.00 87.88 99 ILE A N 1
ATOM 830 C CA . ILE A 1 99 ? -10.729 6.566 1.673 1.00 87.88 99 ILE A CA 1
ATOM 831 C C . ILE A 1 99 ? -10.418 6.998 0.239 1.00 87.88 99 ILE A C 1
ATOM 833 O O . ILE A 1 99 ? -11.108 7.866 -0.295 1.00 87.88 99 ILE A O 1
ATOM 837 N N . ILE A 1 100 ? -9.406 6.388 -0.383 1.00 86.06 100 ILE A N 1
ATOM 838 C CA . ILE A 1 100 ? -9.012 6.664 -1.770 1.00 86.06 100 ILE A CA 1
ATOM 839 C C . ILE A 1 100 ? -10.108 6.212 -2.740 1.00 86.06 100 ILE A C 1
ATOM 841 O O . ILE A 1 100 ? -10.574 7.017 -3.542 1.00 86.06 100 ILE A O 1
ATOM 845 N N . THR A 1 101 ? -10.551 4.956 -2.629 1.00 84.62 101 THR A N 1
ATOM 846 C CA . THR A 1 101 ? -11.543 4.331 -3.518 1.00 84.62 101 THR A CA 1
ATOM 847 C C . THR A 1 101 ? -12.834 5.140 -3.551 1.00 84.62 101 THR A C 1
ATOM 849 O O . THR A 1 101 ? -13.292 5.540 -4.615 1.00 84.62 101 THR A O 1
ATOM 852 N N . TYR A 1 102 ? -13.398 5.454 -2.383 1.00 81.25 102 TYR A N 1
ATOM 853 C CA . TYR A 1 102 ? -14.648 6.211 -2.292 1.00 81.25 102 TYR A CA 1
ATOM 854 C C . TYR A 1 102 ? -14.447 7.729 -2.376 1.00 81.25 102 TYR A C 1
ATOM 856 O O . TYR A 1 102 ? -15.416 8.480 -2.288 1.00 81.25 102 TYR A O 1
ATOM 864 N N . SER A 1 103 ? -13.203 8.194 -2.556 1.00 80.88 103 SER A N 1
ATOM 865 C CA . SER A 1 103 ? -12.852 9.617 -2.627 1.00 80.88 103 SER A CA 1
ATOM 866 C C . SER A 1 103 ? -13.411 10.428 -1.451 1.00 80.88 103 SER A C 1
ATOM 868 O O . SER A 1 103 ? -13.889 11.554 -1.618 1.00 80.88 103 SER A O 1
ATOM 870 N N . TYR A 1 104 ? -13.369 9.854 -0.245 1.00 81.19 104 TYR A N 1
ATOM 871 C CA . TYR A 1 104 ? -13.913 10.512 0.935 1.00 81.19 104 TYR A CA 1
ATOM 872 C C . TYR A 1 104 ? -13.117 11.782 1.270 1.00 81.19 104 TYR A C 1
ATOM 874 O O . TYR A 1 104 ? -11.883 11.791 1.354 1.00 81.19 104 TYR A O 1
ATOM 882 N N . ASN A 1 105 ? -13.842 12.882 1.476 1.00 78.44 105 ASN A N 1
ATOM 883 C CA . ASN A 1 105 ? -13.259 14.163 1.860 1.00 78.44 105 ASN A CA 1
ATOM 884 C C . ASN A 1 105 ? -12.962 14.222 3.372 1.00 78.44 105 ASN A C 1
ATOM 886 O O . ASN A 1 105 ? -13.270 13.296 4.126 1.00 78.44 105 ASN A O 1
ATOM 890 N N . TYR A 1 106 ? -12.350 15.328 3.810 1.00 81.19 106 TYR A N 1
ATOM 891 C CA . TYR A 1 106 ? -12.013 15.546 5.220 1.00 81.19 106 TYR A CA 1
ATOM 892 C C . TYR A 1 106 ? -13.248 15.432 6.119 1.00 81.19 106 TYR A C 1
ATOM 894 O O . TYR A 1 106 ? -13.231 14.647 7.060 1.00 81.19 106 TYR A O 1
ATOM 902 N N . ASP A 1 107 ? -14.330 16.142 5.790 1.00 79.50 107 ASP A N 1
ATOM 903 C CA . ASP A 1 107 ? -15.547 16.193 6.614 1.00 79.50 107 ASP A CA 1
ATOM 904 C C . ASP A 1 107 ? -16.221 14.824 6.762 1.00 79.50 107 ASP A C 1
ATOM 906 O O . ASP A 1 107 ? -16.876 14.554 7.765 1.00 79.50 107 ASP A O 1
ATOM 910 N N . THR A 1 108 ? -16.031 13.941 5.779 1.00 81.94 108 THR A N 1
ATOM 911 C CA . THR A 1 108 ? -16.554 12.576 5.818 1.00 81.94 108 THR A CA 1
ATOM 912 C C . THR A 1 108 ? -15.729 11.681 6.731 1.00 81.94 108 THR A C 1
ATOM 914 O O . THR A 1 108 ? -16.286 10.936 7.525 1.00 81.94 108 THR A O 1
ATOM 917 N N . ILE A 1 109 ? -14.399 11.750 6.660 1.00 86.56 109 ILE A N 1
ATOM 918 C CA . ILE A 1 109 ? -13.522 10.839 7.414 1.00 86.56 109 ILE A CA 1
ATOM 919 C C . ILE A 1 109 ? -13.221 11.330 8.823 1.00 86.56 109 ILE A C 1
ATOM 921 O O . ILE A 1 109 ? -12.997 10.517 9.723 1.00 86.56 109 ILE A O 1
ATOM 925 N N . TYR A 1 110 ? -13.232 12.644 9.030 1.00 86.56 110 TYR A N 1
ATOM 926 C CA . TYR A 1 110 ? -12.894 13.256 10.306 1.00 86.56 110 TYR A CA 1
ATOM 927 C C . TYR A 1 110 ? -13.689 12.668 11.487 1.00 86.56 110 TYR A C 1
ATOM 929 O O . TYR A 1 110 ? -13.045 12.292 12.464 1.00 86.56 110 TYR A O 1
ATOM 937 N N . PRO A 1 111 ? -15.018 12.444 11.404 1.00 88.44 111 PRO A N 1
ATOM 938 C CA . PRO A 1 111 ? -15.781 11.811 12.483 1.00 88.44 111 PRO A CA 1
ATOM 939 C C . PRO A 1 111 ? -15.290 10.414 12.897 1.00 88.44 111 PRO A C 1
ATOM 941 O O . PRO A 1 111 ? -15.368 10.071 14.077 1.00 88.44 111 PRO A O 1
ATOM 944 N N . ILE A 1 112 ? -14.771 9.607 11.961 1.00 91.62 112 ILE A N 1
ATOM 945 C CA . ILE A 1 112 ? -14.181 8.294 12.275 1.00 91.62 112 ILE A CA 1
ATOM 946 C C . ILE A 1 112 ? -12.826 8.473 12.962 1.00 91.62 112 ILE A C 1
ATOM 948 O O . ILE A 1 112 ? -12.557 7.826 13.972 1.00 91.62 112 ILE A O 1
ATOM 952 N N . VAL A 1 113 ? -11.976 9.350 12.426 1.00 90.31 113 VAL A N 1
ATOM 953 C CA . VAL A 1 113 ? -10.617 9.576 12.943 1.00 90.31 113 VAL A CA 1
ATOM 954 C C . VAL A 1 113 ? -10.642 10.206 14.338 1.00 90.31 113 VAL A C 1
ATOM 956 O O . VAL A 1 113 ? -9.880 9.790 15.203 1.00 90.31 113 VAL A O 1
ATOM 959 N N . ASP A 1 114 ? -11.543 11.154 14.590 1.00 89.75 114 ASP A N 1
ATOM 960 C CA . ASP A 1 114 ? -11.706 11.806 15.898 1.00 89.75 114 ASP A CA 1
ATOM 961 C C . ASP A 1 114 ? -12.187 10.817 16.977 1.00 89.75 114 ASP A C 1
ATOM 963 O O . ASP A 1 114 ? -11.832 10.921 18.149 1.00 89.75 114 ASP A O 1
ATOM 967 N N . ASN A 1 115 ? -12.926 9.781 16.563 1.00 92.56 115 ASN A N 1
ATOM 968 C CA . ASN A 1 115 ? -13.429 8.719 17.433 1.00 92.56 115 ASN A CA 1
ATOM 969 C C . ASN A 1 115 ? -12.592 7.430 17.384 1.00 92.56 115 ASN A C 1
ATOM 971 O O . ASN A 1 115 ? -13.045 6.388 17.862 1.00 92.56 115 ASN A O 1
ATOM 975 N N . TRP A 1 116 ? -11.370 7.468 16.845 1.00 93.62 116 TRP A N 1
ATOM 976 C CA . TRP A 1 116 ? -10.548 6.275 16.612 1.00 93.62 116 TRP A CA 1
ATOM 977 C C . TRP A 1 116 ? -10.335 5.428 17.877 1.00 93.62 116 TRP A C 1
ATOM 979 O O . TRP A 1 116 ? -10.542 4.213 17.861 1.00 93.62 116 TRP A O 1
ATOM 989 N N . ALA A 1 117 ? -10.018 6.068 19.008 1.00 92.94 117 ALA A N 1
ATOM 990 C CA . ALA A 1 117 ? -9.859 5.391 20.298 1.00 92.94 117 ALA A CA 1
ATOM 991 C C . ALA A 1 117 ? -11.147 4.675 20.755 1.00 92.94 117 ALA A C 1
ATOM 993 O O . ALA A 1 117 ? -11.096 3.541 21.236 1.00 92.94 117 ALA A O 1
ATOM 994 N N . THR A 1 118 ? -12.308 5.308 20.560 1.00 93.62 118 THR A N 1
ATOM 995 C CA . THR A 1 118 ? -13.630 4.744 20.883 1.00 93.62 118 THR A CA 1
ATOM 996 C C . THR A 1 118 ? -13.972 3.558 19.980 1.00 93.62 118 THR A C 1
ATOM 998 O O . THR A 1 118 ? -14.507 2.545 20.444 1.00 93.62 118 THR A O 1
ATOM 1001 N N . ILE A 1 119 ? -13.636 3.660 18.691 1.00 93.56 119 ILE A N 1
ATOM 1002 C CA . ILE A 1 119 ? -13.846 2.597 17.704 1.00 93.56 119 ILE A CA 1
ATOM 1003 C C . ILE A 1 119 ? -13.050 1.351 18.086 1.00 93.56 119 ILE A C 1
ATOM 1005 O O . ILE A 1 119 ? -13.623 0.259 18.094 1.00 93.56 119 ILE A O 1
ATOM 1009 N N . ILE A 1 120 ? -11.776 1.523 18.451 1.00 93.25 120 ILE A N 1
ATOM 1010 C CA . ILE A 1 120 ? -10.907 0.436 18.913 1.00 93.25 120 ILE A CA 1
ATOM 1011 C C . ILE A 1 120 ? -11.451 -0.155 20.218 1.00 93.25 120 ILE A C 1
ATOM 1013 O O . ILE A 1 120 ? -11.650 -1.366 20.325 1.00 93.25 120 ILE A O 1
ATOM 1017 N N . GLY A 1 121 ? -11.729 0.697 21.209 1.00 89.12 121 GLY A N 1
ATOM 1018 C CA . GLY A 1 121 ? -12.264 0.280 22.508 1.00 89.12 121 GLY A CA 1
ATOM 1019 C C . GLY A 1 121 ? -11.316 -0.603 23.330 1.00 89.12 121 GLY A C 1
ATOM 1020 O O . GLY A 1 121 ? -11.766 -1.269 24.259 1.00 89.12 121 GLY A O 1
ATOM 1021 N N . ASP A 1 122 ? -10.029 -0.621 22.980 1.00 90.69 122 ASP A N 1
ATOM 1022 C CA . ASP A 1 122 ? -8.947 -1.350 23.641 1.00 90.69 122 ASP A CA 1
ATOM 1023 C C . ASP A 1 122 ? -7.701 -0.451 23.673 1.00 90.69 122 ASP A C 1
ATOM 1025 O O . ASP A 1 122 ? -7.175 -0.046 22.633 1.00 90.69 122 ASP A O 1
ATOM 1029 N N . SER A 1 123 ? -7.237 -0.105 24.875 1.00 89.06 123 SER A N 1
ATOM 1030 C CA . SER A 1 123 ? -6.115 0.821 25.055 1.00 89.06 123 SER A CA 1
ATOM 1031 C C . SER A 1 123 ? -4.770 0.240 24.617 1.00 89.06 123 SER A C 1
ATOM 1033 O O . SER A 1 123 ? -3.888 0.990 24.206 1.00 89.06 123 SER A O 1
ATOM 1035 N N . GLU A 1 124 ? -4.583 -1.078 24.720 1.00 88.62 124 GLU A N 1
ATOM 1036 C CA . GLU A 1 124 ? -3.339 -1.723 24.299 1.00 88.62 124 GLU A CA 1
ATOM 1037 C C . GLU A 1 124 ? -3.234 -1.707 22.772 1.00 88.62 124 GLU A C 1
ATOM 1039 O O . GLU A 1 124 ? -2.195 -1.327 22.227 1.00 88.62 124 GLU A O 1
ATOM 1044 N N . ILE A 1 125 ? -4.330 -2.043 22.085 1.00 89.81 125 ILE A N 1
ATOM 1045 C CA . ILE A 1 125 ? -4.409 -1.954 20.625 1.00 89.81 125 ILE A CA 1
ATOM 1046 C C . ILE A 1 125 ? -4.261 -0.499 20.180 1.00 89.81 125 ILE A C 1
ATOM 1048 O O . ILE A 1 125 ? -3.504 -0.248 19.249 1.00 89.81 125 ILE A O 1
ATOM 1052 N N . TYR A 1 126 ? -4.896 0.465 20.854 1.00 91.19 126 TYR A N 1
ATOM 1053 C CA . TYR A 1 126 ? -4.772 1.891 20.521 1.00 91.19 126 TYR A CA 1
ATOM 1054 C C . TYR A 1 126 ? -3.326 2.397 20.588 1.00 91.19 126 TYR A C 1
ATOM 1056 O O . TYR A 1 126 ? -2.879 3.096 19.685 1.00 91.19 126 TYR A O 1
ATOM 1064 N N . ASN A 1 127 ? -2.554 1.991 21.599 1.00 89.69 127 ASN A N 1
ATOM 1065 C CA . ASN A 1 127 ? -1.150 2.403 21.720 1.00 89.69 127 ASN A CA 1
ATOM 1066 C C . ASN A 1 127 ? -0.271 1.907 20.558 1.00 89.69 127 ASN A C 1
ATOM 1068 O O . ASN A 1 127 ? 0.764 2.502 20.268 1.00 89.69 127 ASN A O 1
ATOM 1072 N N . ILE A 1 128 ? -0.661 0.808 19.909 1.00 89.12 128 ILE A N 1
ATOM 1073 C CA . ILE A 1 128 ? 0.044 0.229 18.756 1.00 89.12 128 ILE A CA 1
ATOM 1074 C C . ILE A 1 128 ? -0.552 0.742 17.443 1.00 89.12 128 ILE A C 1
ATOM 1076 O O . ILE A 1 128 ? 0.157 0.911 16.452 1.00 89.12 128 ILE A O 1
ATOM 1080 N N . CYS A 1 129 ? -1.861 0.967 17.443 1.00 91.19 129 CYS A N 1
ATOM 1081 C CA . CYS A 1 129 ? -2.670 1.306 16.293 1.00 91.19 129 CYS A CA 1
ATOM 1082 C C . CYS A 1 129 ? -3.412 2.619 16.494 1.00 91.19 129 CYS A C 1
ATOM 1084 O O . CYS A 1 129 ? -4.627 2.685 16.341 1.00 91.19 129 CYS A O 1
ATOM 1086 N N . ASN A 1 130 ? -2.662 3.666 16.824 1.00 89.19 130 ASN A N 1
ATOM 1087 C CA . ASN A 1 130 ? -3.164 5.035 16.874 1.00 89.19 130 ASN A CA 1
ATOM 1088 C C . ASN A 1 130 ? -3.634 5.498 15.482 1.00 89.19 130 ASN A C 1
ATOM 1090 O O . ASN A 1 130 ? -3.453 4.807 14.484 1.00 89.19 130 ASN A O 1
ATOM 1094 N N . GLU A 1 131 ? -4.210 6.680 15.381 1.00 82.19 131 GLU A N 1
ATOM 1095 C CA . GLU A 1 131 ? -4.699 7.250 14.126 1.00 82.19 131 GLU A CA 1
ATOM 1096 C C . GLU A 1 131 ? -3.603 7.908 13.264 1.00 82.19 131 GLU A C 1
ATOM 1098 O O . GLU A 1 131 ? -3.904 8.527 12.239 1.00 82.19 131 GLU A O 1
ATOM 1103 N N . GLU A 1 132 ? -2.329 7.798 13.657 1.00 81.69 132 GLU A N 1
ATOM 1104 C CA . GLU A 1 132 ? -1.215 8.272 12.832 1.00 81.69 132 GLU A CA 1
ATOM 1105 C C . GLU A 1 132 ? -1.210 7.535 11.488 1.00 81.69 132 GLU A C 1
ATOM 1107 O O . GLU A 1 132 ? -1.611 6.373 11.379 1.00 81.69 132 GLU A O 1
ATOM 1112 N N . ASP A 1 133 ? -0.754 8.219 10.445 1.00 80.06 133 ASP A N 1
ATOM 1113 C CA . ASP A 1 133 ? -0.697 7.696 9.079 1.00 80.06 133 ASP A CA 1
ATOM 1114 C C . ASP A 1 133 ? -2.058 7.330 8.440 1.00 80.06 133 ASP A C 1
ATOM 1116 O O . ASP A 1 133 ? -2.119 6.597 7.445 1.00 80.06 133 ASP A O 1
ATOM 1120 N N . ILE A 1 134 ? -3.163 7.860 8.975 1.00 85.50 134 ILE A N 1
ATOM 1121 C CA . ILE A 1 134 ? -4.482 7.817 8.335 1.00 85.50 134 ILE A CA 1
ATOM 1122 C C . ILE A 1 134 ? -4.691 9.042 7.440 1.00 85.50 134 ILE A C 1
ATOM 1124 O O . ILE A 1 134 ? -4.428 10.183 7.833 1.00 85.50 134 ILE A O 1
ATOM 1128 N N . LEU A 1 135 ? -5.214 8.816 6.234 1.00 80.38 135 LEU A N 1
ATOM 1129 C CA . LEU A 1 135 ? -5.672 9.876 5.345 1.00 80.38 135 LEU A CA 1
ATOM 1130 C C . LEU A 1 135 ? -6.842 10.615 5.994 1.00 80.38 135 LEU A C 1
ATOM 1132 O O . LEU A 1 135 ? -7.949 10.102 6.082 1.00 80.38 135 LEU A O 1
ATOM 1136 N N . ARG A 1 136 ? -6.643 11.870 6.391 1.00 71.56 136 ARG A N 1
ATOM 1137 C CA . ARG A 1 136 ? -7.737 12.724 6.881 1.00 71.56 136 ARG A CA 1
ATOM 1138 C C . ARG A 1 136 ? -8.520 13.352 5.713 1.00 71.56 136 ARG A C 1
ATOM 1140 O O . ARG A 1 136 ? -8.882 14.514 5.763 1.00 71.56 136 ARG A O 1
ATOM 1147 N N . GLY A 1 137 ? -8.743 12.594 4.638 1.00 57.31 137 GLY A N 1
ATOM 1148 C CA . GLY A 1 137 ? -9.404 13.032 3.403 1.00 57.31 137 GLY A CA 1
ATOM 1149 C C . GLY A 1 137 ? -8.463 13.531 2.297 1.00 57.31 137 GLY A C 1
ATOM 1150 O O . GLY A 1 137 ? -7.295 13.853 2.525 1.00 57.31 137 GLY A O 1
ATOM 1151 N N . SER A 1 138 ? -8.997 13.614 1.075 1.00 51.66 138 SER A N 1
ATOM 1152 C CA . SER A 1 138 ? -8.291 13.913 -0.188 1.00 51.66 138 SER A CA 1
ATOM 1153 C C . SER A 1 138 ? -7.684 15.325 -0.329 1.00 51.66 138 SER A C 1
ATOM 1155 O O . SER A 1 138 ? -7.358 15.736 -1.440 1.00 51.66 138 SER A O 1
ATOM 1157 N N . PHE A 1 139 ? -7.527 16.097 0.752 1.00 50.31 139 PHE A N 1
ATOM 1158 C CA . PHE A 1 139 ? -7.234 17.537 0.664 1.00 50.31 139 PHE A CA 1
ATOM 1159 C C . PHE A 1 139 ? -5.951 18.025 1.351 1.00 50.31 139 PHE A C 1
ATOM 1161 O O . PHE A 1 139 ? -5.620 19.192 1.175 1.00 50.31 139 PHE A O 1
ATOM 1168 N N . ASN A 1 140 ? -5.182 17.161 2.029 1.00 51.25 140 ASN A N 1
ATOM 1169 C CA . ASN A 1 140 ? -3.914 17.566 2.670 1.00 51.25 140 ASN A CA 1
ATOM 1170 C C . ASN A 1 140 ? -2.652 16.836 2.167 1.00 51.25 140 ASN A C 1
ATOM 1172 O O . ASN A 1 140 ? -1.546 17.238 2.524 1.00 51.25 140 ASN A O 1
ATOM 1176 N N . ASP A 1 141 ? -2.775 15.806 1.321 1.00 58.50 141 ASP A N 1
ATOM 1177 C CA . ASP A 1 141 ? -1.626 15.210 0.624 1.00 58.50 141 ASP A CA 1
ATOM 1178 C C . ASP A 1 141 ? -1.778 15.412 -0.889 1.00 58.50 141 ASP A C 1
ATOM 1180 O O . ASP A 1 141 ? -2.432 14.633 -1.586 1.00 58.50 141 ASP A O 1
ATOM 1184 N N . ASP A 1 142 ? -1.170 16.489 -1.397 1.00 58.12 142 ASP A N 1
ATOM 1185 C CA . ASP A 1 142 ? -1.186 16.836 -2.822 1.00 58.12 142 ASP A CA 1
ATOM 1186 C C . ASP A 1 142 ? -0.672 15.697 -3.721 1.00 58.12 142 ASP A C 1
ATOM 1188 O O . ASP A 1 142 ? -1.010 15.665 -4.902 1.00 58.12 142 ASP A O 1
ATOM 1192 N N . MET A 1 143 ? 0.155 14.770 -3.212 1.00 59.97 143 MET A N 1
ATOM 1193 C CA . MET A 1 143 ? 0.637 13.645 -4.022 1.00 59.97 143 MET A CA 1
ATOM 1194 C C . MET A 1 143 ? -0.432 12.582 -4.201 1.00 59.97 143 MET A C 1
ATOM 1196 O O . MET A 1 143 ? -0.640 12.135 -5.321 1.00 59.97 143 MET A O 1
ATOM 1200 N N . ILE A 1 144 ? -1.130 12.215 -3.129 1.00 64.25 144 ILE A N 1
ATOM 1201 C CA . ILE A 1 144 ? -2.170 11.181 -3.185 1.00 64.25 144 ILE A CA 1
ATOM 1202 C C . ILE A 1 144 ? -3.405 11.710 -3.922 1.00 64.25 144 ILE A C 1
ATOM 1204 O O . ILE A 1 144 ? -3.995 10.983 -4.714 1.00 64.25 144 ILE A O 1
ATOM 1208 N N . ARG A 1 145 ? -3.741 13.000 -3.754 1.00 62.56 145 ARG A N 1
ATOM 1209 C CA . ARG A 1 145 ? -4.825 13.650 -4.512 1.00 62.56 145 ARG A CA 1
ATOM 1210 C C . ARG A 1 145 ? -4.576 13.633 -6.022 1.00 62.56 145 ARG A C 1
ATOM 1212 O O . ARG A 1 145 ? -5.509 13.447 -6.792 1.00 62.56 145 ARG A O 1
ATOM 1219 N N . ASN A 1 146 ? -3.333 13.865 -6.440 1.00 60.44 146 ASN A N 1
ATOM 1220 C CA . ASN A 1 146 ? -2.984 13.968 -7.857 1.00 60.44 146 ASN A CA 1
ATOM 1221 C C . ASN A 1 146 ? -2.571 12.618 -8.470 1.00 60.44 146 ASN A C 1
ATOM 1223 O O . ASN A 1 146 ? -2.553 12.496 -9.693 1.00 60.44 146 ASN A O 1
ATOM 1227 N N . ASN A 1 147 ? -2.209 11.632 -7.642 1.00 67.94 147 ASN A N 1
ATOM 1228 C CA . ASN A 1 147 ? -1.829 10.292 -8.067 1.00 67.94 147 ASN A CA 1
ATOM 1229 C C . ASN A 1 147 ? -2.055 9.255 -6.948 1.00 67.94 147 ASN A C 1
ATOM 1231 O O . ASN A 1 147 ? -1.163 8.997 -6.133 1.00 67.94 147 ASN A O 1
ATOM 1235 N N . SER A 1 148 ? -3.222 8.607 -6.940 1.00 70.56 148 SER A N 1
ATOM 1236 C CA . SER A 1 148 ? -3.529 7.516 -6.003 1.00 70.56 148 SER A CA 1
ATOM 1237 C C . SER A 1 148 ? -2.539 6.348 -6.120 1.00 70.56 148 SER A C 1
ATOM 1239 O O . SER A 1 148 ? -2.229 5.716 -5.110 1.00 70.56 148 SER A O 1
ATOM 1241 N N . ASN A 1 149 ? -1.949 6.123 -7.305 1.00 82.25 149 ASN A N 1
ATOM 1242 C CA . ASN A 1 149 ? -0.953 5.071 -7.525 1.00 82.25 149 ASN A CA 1
ATOM 1243 C C . ASN A 1 149 ? 0.277 5.229 -6.615 1.00 82.25 149 ASN A C 1
ATOM 1245 O O . ASN A 1 149 ? 0.843 4.244 -6.148 1.00 82.25 149 ASN A O 1
ATOM 1249 N N . ALA A 1 150 ? 0.662 6.464 -6.279 1.00 86.62 150 ALA A N 1
ATOM 1250 C CA . ALA A 1 150 ? 1.835 6.724 -5.450 1.00 86.62 150 ALA A CA 1
ATOM 1251 C C . ALA A 1 150 ? 1.722 6.091 -4.046 1.00 86.62 150 ALA A C 1
ATOM 1253 O O . ALA A 1 150 ? 2.708 5.572 -3.515 1.00 86.62 150 ALA A O 1
ATOM 1254 N N . PHE A 1 151 ? 0.514 6.071 -3.467 1.00 90.19 151 PHE A N 1
ATOM 1255 C CA . PHE A 1 151 ? 0.245 5.394 -2.195 1.00 90.19 151 PHE A CA 1
ATOM 1256 C C . PHE A 1 151 ? 0.479 3.881 -2.301 1.00 90.19 151 PHE A C 1
ATOM 1258 O O . PHE A 1 151 ? 1.190 3.308 -1.469 1.00 90.19 151 PHE A O 1
ATOM 1265 N N . TYR A 1 152 ? -0.064 3.243 -3.342 1.00 90.75 152 TYR A N 1
ATOM 1266 C CA . TYR A 1 152 ? 0.060 1.800 -3.556 1.00 90.75 152 TYR A CA 1
ATOM 1267 C C . TYR A 1 152 ? 1.499 1.387 -3.856 1.00 90.75 152 TYR A C 1
ATOM 1269 O O . TYR A 1 152 ? 1.991 0.442 -3.244 1.00 90.75 152 TYR A O 1
ATOM 1277 N N . VAL A 1 153 ? 2.213 2.125 -4.712 1.00 91.31 153 VAL A N 1
ATOM 1278 C CA . VAL A 1 153 ? 3.636 1.885 -5.009 1.00 91.31 153 VAL A CA 1
ATOM 1279 C C . VAL A 1 153 ? 4.467 1.865 -3.729 1.00 91.31 153 VAL A C 1
ATOM 1281 O O . VAL A 1 153 ? 5.195 0.903 -3.477 1.00 91.31 153 VAL A O 1
ATOM 1284 N N . MET A 1 154 ? 4.319 2.878 -2.872 1.00 91.19 154 MET A N 1
ATOM 1285 C CA . MET A 1 154 ? 5.091 2.942 -1.633 1.00 91.19 154 MET A CA 1
ATOM 1286 C C . MET A 1 154 ? 4.717 1.810 -0.662 1.00 91.19 154 MET A C 1
ATOM 1288 O O . MET A 1 154 ? 5.597 1.211 -0.044 1.00 91.19 154 MET A O 1
ATOM 1292 N N . LYS A 1 155 ? 3.428 1.473 -0.537 1.00 91.94 155 LYS A N 1
ATOM 1293 C CA . LYS A 1 155 ? 2.963 0.386 0.341 1.00 91.94 155 LYS A CA 1
ATOM 1294 C C . LYS A 1 155 ? 3.407 -0.997 -0.138 1.00 91.94 155 LYS A C 1
ATOM 1296 O O . LYS A 1 155 ? 3.809 -1.807 0.694 1.00 91.94 155 LYS A O 1
ATOM 1301 N N . VAL A 1 156 ? 3.406 -1.248 -1.447 1.00 90.81 156 VAL A N 1
ATOM 1302 C CA . VAL A 1 156 ? 3.907 -2.499 -2.033 1.00 90.81 156 VAL A CA 1
ATOM 1303 C C . VAL A 1 156 ? 5.419 -2.629 -1.850 1.00 90.81 156 VAL A C 1
ATOM 1305 O O . VAL A 1 156 ? 5.880 -3.684 -1.425 1.00 90.81 156 VAL A O 1
ATOM 1308 N N . ILE A 1 157 ? 6.198 -1.564 -2.083 1.00 90.00 157 ILE A N 1
ATOM 1309 C CA . ILE A 1 157 ? 7.650 -1.578 -1.818 1.00 90.00 157 ILE A CA 1
ATOM 1310 C C . ILE A 1 157 ? 7.921 -1.860 -0.337 1.00 90.00 157 ILE A C 1
ATOM 1312 O O . ILE A 1 157 ? 8.763 -2.691 -0.005 1.00 90.00 157 ILE A O 1
ATOM 1316 N N . TYR A 1 158 ? 7.182 -1.212 0.562 1.00 89.56 158 TYR A N 1
ATOM 1317 C CA . TYR A 1 158 ? 7.316 -1.438 1.998 1.00 89.56 158 TYR A CA 1
ATOM 1318 C C . TYR A 1 158 ? 7.050 -2.905 2.380 1.00 89.56 158 TYR A C 1
ATOM 1320 O O . TYR A 1 158 ? 7.827 -3.510 3.118 1.00 89.56 158 TYR A O 1
ATOM 1328 N N . GLU A 1 159 ? 5.982 -3.498 1.843 1.00 88.06 159 GLU A N 1
ATOM 1329 C CA . GLU A 1 159 ? 5.638 -4.909 2.046 1.00 88.06 159 GLU A CA 1
ATOM 1330 C C . GLU A 1 159 ? 6.691 -5.862 1.459 1.00 88.06 159 GLU A C 1
ATOM 1332 O O . GLU A 1 159 ? 7.087 -6.835 2.103 1.00 88.06 159 GLU A O 1
ATOM 1337 N N . TYR A 1 160 ? 7.211 -5.557 0.270 1.00 85.31 160 TYR A N 1
ATOM 1338 C CA . TYR A 1 160 ? 8.290 -6.321 -0.351 1.00 85.31 160 TYR A CA 1
ATOM 1339 C C . TYR A 1 160 ? 9.540 -6.365 0.544 1.00 85.31 160 TYR A C 1
ATOM 1341 O O . TYR A 1 160 ? 10.102 -7.436 0.794 1.00 85.31 160 TYR A O 1
ATOM 1349 N N . LEU A 1 161 ? 9.936 -5.219 1.105 1.00 84.75 161 LEU A N 1
ATOM 1350 C CA . LEU A 1 161 ? 11.111 -5.111 1.973 1.00 84.75 161 LEU A CA 1
ATOM 1351 C C . LEU A 1 161 ? 10.922 -5.794 3.337 1.00 84.75 161 LEU A C 1
ATOM 1353 O O . LEU A 1 161 ? 11.891 -6.312 3.897 1.00 84.75 161 LEU A O 1
ATOM 1357 N N . LYS A 1 162 ? 9.690 -5.883 3.860 1.00 79.44 162 LYS A N 1
ATOM 1358 C CA . LYS A 1 162 ? 9.396 -6.716 5.043 1.00 79.44 162 LYS A CA 1
ATOM 1359 C C . LYS A 1 162 ? 9.743 -8.181 4.810 1.00 79.44 162 LYS A C 1
ATOM 1361 O O . LYS A 1 162 ? 10.355 -8.805 5.677 1.00 79.44 162 LYS A O 1
ATOM 1366 N N . GLY A 1 163 ? 9.363 -8.717 3.647 1.00 64.56 163 GLY A N 1
ATOM 1367 C CA . GLY A 1 163 ? 9.607 -10.111 3.273 1.00 64.56 163 GLY A CA 1
ATOM 1368 C C . GLY A 1 163 ? 11.096 -10.457 3.194 1.00 64.56 163 GLY A C 1
ATOM 1369 O O . GLY A 1 163 ? 11.490 -11.554 3.589 1.00 64.56 163 GLY A O 1
ATOM 1370 N N . ALA A 1 164 ? 11.942 -9.502 2.795 1.00 55.03 164 ALA A N 1
ATOM 1371 C CA . ALA A 1 164 ? 13.392 -9.688 2.708 1.00 55.03 164 ALA A CA 1
ATOM 1372 C C . ALA A 1 164 ? 14.051 -10.045 4.059 1.00 55.03 164 ALA A C 1
ATOM 1374 O O . ALA A 1 164 ? 15.032 -10.786 4.079 1.00 55.03 164 ALA A O 1
ATOM 1375 N N . LYS A 1 165 ? 13.484 -9.609 5.198 1.00 48.00 165 LYS A N 1
ATOM 1376 C CA . LYS A 1 165 ? 13.979 -9.987 6.539 1.00 48.00 165 LYS A CA 1
ATOM 1377 C C . LYS A 1 165 ? 13.652 -11.431 6.939 1.00 48.00 165 LYS A C 1
ATOM 1379 O O . LYS A 1 165 ? 14.347 -11.982 7.786 1.00 48.00 165 LYS A O 1
ATOM 1384 N N . VAL A 1 166 ? 12.627 -12.047 6.343 1.00 43.62 166 VAL A N 1
ATOM 1385 C CA . VAL A 1 166 ? 12.202 -13.434 6.631 1.00 43.62 166 VAL A CA 1
ATOM 1386 C C . VAL A 1 166 ? 12.884 -14.444 5.694 1.00 43.62 166 VAL A C 1
ATOM 1388 O O . VAL A 1 166 ? 13.081 -15.598 6.060 1.00 43.62 166 VAL A O 1
ATOM 1391 N N . ILE A 1 167 ? 13.331 -14.003 4.513 1.00 40.50 167 ILE A N 1
ATOM 1392 C CA . ILE A 1 167 ? 13.945 -14.845 3.466 1.00 40.50 167 ILE A CA 1
ATOM 1393 C C . ILE A 1 167 ? 15.374 -15.317 3.817 1.00 40.50 167 ILE A C 1
ATOM 1395 O O . ILE A 1 167 ? 15.975 -16.082 3.071 1.00 40.50 167 ILE A O 1
ATOM 1399 N N . ASN A 1 168 ? 15.922 -14.956 4.982 1.00 37.12 168 ASN A N 1
ATOM 1400 C CA . ASN A 1 168 ? 17.279 -15.368 5.354 1.00 37.12 168 ASN A CA 1
ATOM 1401 C C . ASN A 1 168 ? 17.382 -16.760 6.010 1.00 37.12 168 ASN A C 1
ATOM 1403 O O . ASN A 1 168 ? 18.465 -17.157 6.433 1.00 37.12 168 ASN A O 1
ATOM 1407 N N . THR A 1 169 ? 16.295 -17.532 6.091 1.00 38.84 169 THR A N 1
ATOM 1408 C CA . THR A 1 169 ? 16.359 -18.917 6.579 1.00 38.84 169 THR A CA 1
ATOM 1409 C C . THR A 1 169 ? 15.353 -19.814 5.863 1.00 38.84 169 THR A C 1
ATOM 1411 O O . THR A 1 169 ? 14.155 -19.742 6.122 1.00 38.84 169 THR A O 1
ATOM 1414 N N . THR A 1 170 ? 15.879 -20.730 5.043 1.00 42.38 170 THR A N 1
ATOM 1415 C CA . THR A 1 170 ? 15.223 -21.940 4.502 1.00 42.38 170 THR A CA 1
ATOM 1416 C C . THR A 1 170 ? 14.068 -21.725 3.513 1.00 42.38 170 THR A C 1
ATOM 1418 O O . THR A 1 170 ? 12.931 -21.527 3.919 1.00 42.38 170 THR A O 1
ATOM 1421 N N . ILE A 1 171 ? 14.379 -21.863 2.212 1.00 37.19 171 ILE A N 1
ATOM 1422 C CA . ILE A 1 171 ? 13.633 -22.528 1.109 1.00 37.19 171 ILE A CA 1
ATOM 1423 C C . ILE A 1 171 ? 14.065 -21.849 -0.206 1.00 37.19 171 ILE A C 1
ATOM 1425 O O . ILE A 1 171 ? 13.491 -20.859 -0.644 1.00 37.19 171 ILE A O 1
ATOM 1429 N N . GLU A 1 172 ? 15.123 -22.357 -0.835 1.00 39.66 172 GLU A N 1
ATOM 1430 C CA . GLU A 1 172 ? 15.753 -21.715 -2.004 1.00 39.66 172 GLU A CA 1
ATOM 1431 C C . GLU A 1 172 ? 15.033 -21.960 -3.344 1.00 39.66 172 GLU A C 1
ATOM 1433 O O . GLU A 1 172 ? 15.280 -21.225 -4.285 1.00 39.66 172 GLU A O 1
ATOM 1438 N N . ASN A 1 173 ? 14.069 -22.885 -3.456 1.00 38.31 173 ASN A N 1
ATOM 1439 C CA . ASN A 1 173 ? 13.530 -23.269 -4.780 1.00 38.31 173 ASN A CA 1
ATOM 1440 C C . ASN A 1 173 ? 12.079 -22.847 -5.087 1.00 38.31 173 ASN A C 1
ATOM 1442 O O . ASN A 1 173 ? 11.615 -23.048 -6.204 1.00 38.31 173 ASN A O 1
ATOM 1446 N N . ILE A 1 174 ? 11.358 -22.231 -4.145 1.00 39.84 174 ILE A N 1
ATOM 1447 C CA . ILE A 1 174 ? 10.038 -21.602 -4.406 1.00 39.84 174 ILE A CA 1
ATOM 1448 C C . ILE A 1 174 ? 10.172 -20.071 -4.511 1.00 39.84 174 ILE A C 1
ATOM 1450 O O . ILE A 1 174 ? 9.303 -19.398 -5.058 1.00 39.84 174 ILE A O 1
ATOM 1454 N N . ASN A 1 175 ? 11.297 -19.518 -4.047 1.00 39.22 175 ASN A N 1
ATOM 1455 C CA . ASN A 1 175 ? 11.529 -18.081 -3.961 1.00 39.22 175 ASN A CA 1
ATOM 1456 C C . ASN A 1 175 ? 11.998 -17.439 -5.275 1.00 39.22 175 ASN A C 1
ATOM 1458 O O . ASN A 1 175 ? 11.735 -16.261 -5.455 1.00 39.22 175 ASN A O 1
ATOM 1462 N N . GLU A 1 176 ? 12.611 -18.155 -6.224 1.00 36.78 176 GLU A N 1
ATOM 1463 C CA . GLU A 1 176 ? 13.059 -17.532 -7.487 1.00 36.78 176 GLU A CA 1
ATOM 1464 C C . GLU A 1 176 ? 11.888 -17.133 -8.403 1.00 36.78 176 GLU A C 1
ATOM 1466 O O . GLU A 1 176 ? 11.803 -15.982 -8.815 1.00 36.78 176 GLU A O 1
ATOM 1471 N N . ILE A 1 177 ? 10.902 -18.016 -8.615 1.00 32.25 177 ILE A N 1
ATOM 1472 C CA . ILE A 1 177 ? 9.702 -17.701 -9.421 1.00 32.25 177 ILE A CA 1
ATOM 1473 C C . ILE A 1 177 ? 8.815 -16.654 -8.715 1.00 32.25 177 ILE A C 1
ATOM 1475 O O . ILE A 1 177 ? 8.160 -15.845 -9.368 1.00 32.25 177 ILE A O 1
ATOM 1479 N N . ARG A 1 178 ? 8.830 -16.615 -7.375 1.00 39.62 178 ARG A N 1
ATOM 1480 C CA . ARG A 1 178 ? 8.103 -15.617 -6.569 1.00 39.62 178 ARG A CA 1
ATOM 1481 C C . ARG A 1 178 ? 8.818 -14.266 -6.483 1.00 39.62 178 ARG A C 1
ATOM 1483 O O . ARG A 1 178 ? 8.153 -13.255 -6.280 1.00 39.62 178 ARG A O 1
ATOM 1490 N N . ASN A 1 179 ? 10.142 -14.240 -6.628 1.00 47.81 179 ASN A N 1
ATOM 1491 C CA . ASN A 1 179 ? 10.940 -13.016 -6.678 1.00 47.81 179 ASN A CA 1
ATOM 1492 C C . ASN A 1 179 ? 10.854 -12.361 -8.064 1.00 47.81 179 ASN A C 1
ATOM 1494 O O . ASN A 1 179 ? 10.597 -11.163 -8.124 1.00 47.81 179 ASN A O 1
ATOM 1498 N N . ASP A 1 180 ? 10.915 -13.138 -9.152 1.00 44.62 180 ASP A N 1
ATOM 1499 C CA . ASP A 1 180 ? 10.808 -12.609 -10.524 1.00 44.62 180 ASP A CA 1
ATOM 1500 C C . ASP A 1 180 ? 9.443 -11.944 -10.796 1.00 44.62 180 ASP A C 1
ATOM 1502 O O . ASP A 1 180 ? 9.346 -10.930 -11.485 1.00 44.62 180 ASP A O 1
ATOM 1506 N N . VAL A 1 181 ? 8.367 -12.484 -10.215 1.00 44.22 181 VAL A N 1
ATOM 1507 C CA . VAL A 1 181 ? 6.998 -11.981 -10.417 1.00 44.22 181 VAL A CA 1
ATOM 1508 C C . VAL A 1 181 ? 6.714 -10.745 -9.536 1.00 44.22 181 VAL A C 1
ATOM 1510 O O . VAL A 1 181 ? 5.982 -9.850 -9.962 1.00 44.22 181 VAL A O 1
ATOM 1513 N N . LYS A 1 182 ? 7.364 -10.615 -8.365 1.00 54.53 182 LYS A N 1
ATOM 1514 C CA . LYS A 1 182 ? 7.322 -9.411 -7.501 1.00 54.53 182 LYS A CA 1
ATOM 1515 C C . LYS A 1 182 ? 8.160 -8.251 -8.034 1.00 54.53 182 LYS A C 1
ATOM 1517 O O . LYS A 1 182 ? 7.779 -7.098 -7.834 1.00 54.53 182 LYS A O 1
ATOM 1522 N N . ASP A 1 183 ? 9.269 -8.552 -8.705 1.00 62.34 183 ASP A N 1
ATOM 1523 C CA . ASP A 1 183 ? 10.120 -7.535 -9.315 1.00 62.34 183 ASP A CA 1
ATOM 1524 C C . ASP A 1 183 ? 9.355 -6.759 -10.398 1.00 62.34 183 ASP A C 1
ATOM 1526 O O . ASP A 1 183 ? 9.459 -5.542 -10.413 1.00 62.34 183 ASP A O 1
ATOM 1530 N N . SER A 1 184 ? 8.508 -7.411 -11.210 1.00 71.56 184 SER A N 1
ATOM 1531 C CA . SER A 1 184 ? 7.802 -6.760 -12.335 1.00 71.56 184 SER A CA 1
ATOM 1532 C C . SER A 1 184 ? 6.992 -5.514 -11.947 1.00 71.56 184 SER A C 1
ATOM 1534 O O . SER A 1 184 ? 7.238 -4.435 -12.475 1.00 71.56 184 SER A O 1
ATOM 1536 N N . TYR A 1 185 ? 6.092 -5.608 -10.958 1.00 82.12 185 TYR A N 1
ATOM 1537 C CA . TYR A 1 185 ? 5.299 -4.453 -10.517 1.00 82.12 185 TYR A CA 1
ATOM 1538 C C . TYR A 1 185 ? 6.186 -3.316 -9.991 1.00 82.12 185 TYR A C 1
ATOM 1540 O O . TYR A 1 185 ? 5.919 -2.139 -10.243 1.00 82.12 185 TYR A O 1
ATOM 1548 N N . ILE A 1 186 ? 7.237 -3.653 -9.236 1.00 81.44 186 ILE A N 1
ATOM 1549 C CA . ILE A 1 186 ? 8.155 -2.664 -8.664 1.00 81.44 186 ILE A CA 1
ATOM 1550 C C . ILE A 1 186 ? 9.034 -2.043 -9.764 1.00 81.44 186 ILE A C 1
ATOM 1552 O O . ILE A 1 186 ? 9.280 -0.840 -9.724 1.00 81.44 186 ILE A O 1
ATOM 1556 N N . GLU A 1 187 ? 9.475 -2.832 -10.744 1.00 80.94 187 GLU A N 1
ATOM 1557 C CA . GLU A 1 187 ? 10.217 -2.397 -11.932 1.00 80.94 187 GLU A CA 1
ATOM 1558 C C . GLU A 1 187 ? 9.383 -1.415 -12.760 1.00 80.94 187 GLU A C 1
ATOM 1560 O O . GLU A 1 187 ? 9.835 -0.293 -13.007 1.00 80.94 187 GLU A O 1
ATOM 1565 N N . ASP A 1 188 ? 8.141 -1.780 -13.081 1.00 82.31 188 ASP A N 1
ATOM 1566 C CA . ASP A 1 188 ? 7.215 -0.960 -13.868 1.00 82.31 188 ASP A CA 1
ATOM 1567 C C . ASP A 1 188 ? 6.876 0.368 -13.172 1.00 82.31 188 ASP A C 1
ATOM 1569 O O . ASP A 1 188 ? 6.682 1.399 -13.819 1.00 82.31 188 ASP A O 1
ATOM 1573 N N . ASN A 1 189 ? 6.852 0.374 -11.835 1.00 86.50 189 ASN A N 1
ATOM 1574 C CA . ASN A 1 189 ? 6.521 1.553 -11.036 1.00 86.50 189 ASN A CA 1
ATOM 1575 C C . ASN A 1 189 ? 7.743 2.267 -10.432 1.00 86.50 189 ASN A C 1
ATOM 1577 O O . ASN A 1 189 ? 7.576 3.216 -9.655 1.00 86.50 189 ASN A O 1
ATOM 1581 N N . PHE A 1 190 ? 8.973 1.882 -10.790 1.00 86.38 190 PHE A N 1
ATOM 1582 C CA . PHE A 1 190 ? 10.172 2.466 -10.180 1.00 86.38 190 PHE A CA 1
ATOM 1583 C C . PHE A 1 190 ? 10.285 3.971 -10.433 1.00 86.38 190 PHE A C 1
ATOM 1585 O O . PHE A 1 190 ? 10.675 4.721 -9.541 1.00 86.38 190 PHE A O 1
ATOM 1592 N N . HIS A 1 191 ? 9.883 4.441 -11.616 1.00 86.94 191 HIS A N 1
ATOM 1593 C CA . HIS A 1 191 ? 9.888 5.871 -11.914 1.00 86.94 191 HIS A CA 1
ATOM 1594 C C . HIS A 1 191 ? 8.960 6.664 -10.978 1.00 86.94 191 HIS A C 1
ATOM 1596 O O . HIS A 1 191 ? 9.284 7.779 -10.567 1.00 86.94 191 HIS A O 1
ATOM 1602 N N . GLU A 1 192 ? 7.811 6.093 -10.604 1.00 88.81 192 GLU A N 1
ATOM 1603 C CA . GLU A 1 192 ? 6.910 6.727 -9.641 1.00 88.81 192 GLU A CA 1
ATOM 1604 C C . GLU A 1 192 ? 7.528 6.731 -8.239 1.00 88.81 192 GLU A C 1
ATOM 1606 O O . GLU A 1 192 ? 7.521 7.763 -7.567 1.00 88.81 192 GLU A O 1
ATOM 1611 N N . TYR A 1 193 ? 8.167 5.628 -7.836 1.00 89.88 193 TYR A N 1
ATOM 1612 C CA . TYR A 1 193 ? 8.964 5.583 -6.611 1.00 89.88 193 TYR A CA 1
ATOM 1613 C C . TYR A 1 193 ? 10.059 6.667 -6.583 1.00 89.88 193 TYR A C 1
ATOM 1615 O O . TYR A 1 193 ? 10.202 7.366 -5.578 1.00 89.88 193 TYR A O 1
ATOM 1623 N N . GLU A 1 194 ? 10.794 6.885 -7.679 1.00 89.06 194 GLU A N 1
ATOM 1624 C CA . GLU A 1 194 ? 11.818 7.935 -7.757 1.00 89.06 194 GLU A CA 1
ATOM 1625 C C . GLU A 1 194 ? 11.235 9.337 -7.546 1.00 89.06 194 GLU A C 1
ATOM 1627 O O . GLU A 1 194 ? 11.840 10.160 -6.851 1.00 89.06 194 GLU A O 1
ATOM 1632 N N . LYS A 1 195 ? 10.044 9.626 -8.088 1.00 88.38 195 LYS A N 1
ATOM 1633 C CA . LYS A 1 195 ? 9.355 10.904 -7.832 1.00 88.38 195 LYS A CA 1
ATOM 1634 C C . LYS A 1 195 ? 9.039 11.078 -6.348 1.00 88.38 195 LYS A C 1
ATOM 1636 O O . LYS A 1 195 ? 9.269 12.162 -5.805 1.00 88.38 195 LYS A O 1
ATOM 1641 N N . ILE A 1 196 ? 8.549 10.022 -5.692 1.00 89.19 196 ILE A N 1
ATOM 1642 C CA . ILE A 1 196 ? 8.261 10.015 -4.250 1.00 89.19 196 ILE A CA 1
ATOM 1643 C C . ILE A 1 196 ? 9.541 10.280 -3.465 1.00 89.19 196 ILE A C 1
ATOM 1645 O O . ILE A 1 196 ? 9.593 11.225 -2.677 1.00 89.19 196 ILE A O 1
ATOM 1649 N N . LYS A 1 197 ? 10.599 9.512 -3.738 1.00 90.81 197 LYS A N 1
ATOM 1650 C CA . LYS A 1 197 ? 11.917 9.677 -3.124 1.00 90.81 197 LYS A CA 1
ATOM 1651 C C . LYS A 1 197 ? 12.421 11.107 -3.259 1.00 90.81 197 LYS A C 1
ATOM 1653 O O . LYS A 1 197 ? 12.767 11.725 -2.255 1.00 90.81 197 LYS A O 1
ATOM 1658 N N . ASN A 1 198 ? 12.435 11.661 -4.467 1.00 88.81 198 ASN A N 1
ATOM 1659 C CA . ASN A 1 198 ? 12.967 13.001 -4.715 1.00 88.81 198 ASN A CA 1
ATOM 1660 C C . ASN A 1 198 ? 12.185 14.082 -3.961 1.00 88.81 198 ASN A C 1
ATOM 1662 O O . ASN A 1 198 ? 12.785 14.996 -3.394 1.00 88.81 198 ASN A O 1
ATOM 1666 N N . LYS A 1 199 ? 10.855 13.959 -3.889 1.00 85.94 199 LYS A N 1
ATOM 1667 C CA . LYS A 1 199 ? 10.012 14.906 -3.151 1.00 85.94 199 LYS A CA 1
ATOM 1668 C C . LYS A 1 199 ? 10.172 14.766 -1.632 1.00 85.94 199 LYS A C 1
ATOM 1670 O O . LYS A 1 199 ? 10.327 15.767 -0.930 1.00 85.94 199 LYS A O 1
ATOM 1675 N N . CYS A 1 200 ? 10.196 13.537 -1.126 1.00 87.75 200 CYS A N 1
ATOM 1676 C CA . CYS A 1 200 ? 10.175 13.244 0.307 1.00 87.75 200 CYS A CA 1
ATOM 1677 C C . CYS A 1 200 ? 11.556 13.210 0.977 1.00 87.75 200 CYS A C 1
ATOM 1679 O O . CYS A 1 200 ? 11.630 13.222 2.206 1.00 87.75 200 CYS A O 1
ATOM 1681 N N . SER A 1 201 ? 12.645 13.211 0.199 1.00 83.31 201 SER A N 1
ATOM 1682 C CA . SER A 1 201 ? 14.022 13.279 0.719 1.00 83.31 201 SER A CA 1
ATOM 1683 C C . SER A 1 201 ? 14.391 14.656 1.285 1.00 83.31 201 SER A C 1
ATOM 1685 O O . SER A 1 201 ? 15.403 14.789 1.969 1.00 83.31 201 SER A O 1
ATOM 1687 N N . SER A 1 202 ? 13.581 15.686 1.028 1.00 75.44 202 SER A N 1
ATOM 1688 C CA . SER A 1 202 ? 13.724 16.998 1.659 1.00 75.44 202 SER A CA 1
ATOM 1689 C C . SER A 1 202 ? 12.982 17.051 3.005 1.00 75.44 202 SER A C 1
ATOM 1691 O O . SER A 1 202 ? 11.867 16.547 3.149 1.00 75.44 202 SER A O 1
ATOM 1693 N N . ASN A 1 203 ? 13.582 17.698 4.010 1.00 59.50 203 ASN A N 1
ATOM 1694 C CA . ASN A 1 203 ? 13.027 17.786 5.371 1.00 59.50 203 ASN A CA 1
ATOM 1695 C C . ASN A 1 203 ? 11.714 18.592 5.482 1.00 59.50 203 ASN A C 1
ATOM 1697 O O . ASN A 1 203 ? 11.136 18.646 6.563 1.00 59.50 203 ASN A O 1
ATOM 1701 N N . SER A 1 204 ? 11.231 19.219 4.408 1.00 57.50 204 SER A N 1
ATOM 1702 C CA . SER A 1 204 ? 10.137 20.198 4.454 1.00 57.50 204 SER A CA 1
ATOM 1703 C C . SER A 1 204 ? 8.732 19.633 4.220 1.00 57.50 204 SER A C 1
ATOM 1705 O O . SER A 1 204 ? 7.765 20.348 4.468 1.00 57.50 204 SER A O 1
ATOM 1707 N N . THR A 1 205 ? 8.579 18.383 3.765 1.00 64.38 205 THR A N 1
ATOM 17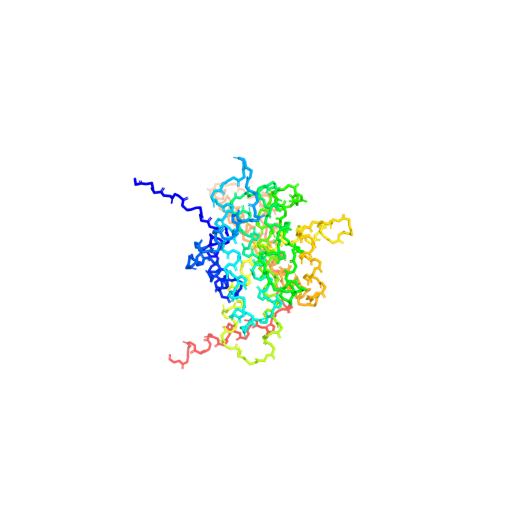08 C CA . THR A 1 205 ? 7.251 17.834 3.424 1.00 64.38 205 THR A CA 1
ATOM 1709 C C . THR A 1 205 ? 6.733 16.900 4.524 1.00 64.38 205 THR A C 1
ATOM 1711 O O . THR A 1 205 ? 7.326 15.848 4.781 1.00 64.38 205 THR A O 1
ATOM 1714 N N . ASN A 1 206 ? 5.628 17.291 5.172 1.00 69.94 206 ASN A N 1
ATOM 1715 C CA . ASN A 1 206 ? 4.923 16.530 6.216 1.00 69.94 206 ASN A CA 1
ATOM 1716 C C . ASN A 1 206 ? 3.637 15.881 5.669 1.00 69.94 206 ASN A C 1
ATOM 1718 O O . ASN A 1 206 ? 2.554 16.050 6.223 1.00 69.94 206 ASN A O 1
ATOM 1722 N N . SER A 1 207 ? 3.744 15.221 4.516 1.00 79.75 207 SER A N 1
ATOM 1723 C CA . SER A 1 207 ? 2.624 14.505 3.900 1.00 79.75 207 SER A CA 1
ATOM 1724 C C . SER A 1 207 ? 2.635 13.033 4.327 1.00 79.75 207 SER A C 1
ATOM 1726 O O . SER A 1 207 ? 3.700 12.494 4.647 1.00 79.75 207 SER A O 1
ATOM 1728 N N . LEU A 1 208 ? 1.473 12.370 4.305 1.00 81.50 208 LEU A N 1
ATOM 1729 C CA . LEU A 1 208 ? 1.348 10.945 4.631 1.00 81.50 208 LEU A CA 1
ATOM 1730 C C . LEU A 1 208 ? 2.328 10.108 3.810 1.00 81.50 208 LEU A C 1
ATOM 1732 O O . LEU A 1 208 ? 3.041 9.263 4.347 1.00 81.50 208 LEU A O 1
ATOM 1736 N N . LEU A 1 209 ? 2.381 10.360 2.502 1.00 85.31 209 LEU A N 1
ATOM 1737 C CA . LEU A 1 209 ? 3.245 9.607 1.606 1.00 85.31 209 LEU A CA 1
ATOM 1738 C C . LEU A 1 209 ? 4.726 9.755 1.980 1.00 85.31 209 LEU A C 1
ATOM 1740 O O . LEU A 1 209 ? 5.471 8.774 1.981 1.00 85.31 209 LEU A O 1
ATOM 1744 N N . CYS A 1 210 ? 5.142 10.961 2.372 1.00 86.19 210 CYS A N 1
ATOM 1745 C CA . CYS A 1 210 ? 6.497 11.192 2.853 1.00 86.19 210 CYS A CA 1
ATOM 1746 C C . CYS A 1 210 ? 6.766 10.565 4.220 1.00 86.19 210 CYS A C 1
ATOM 1748 O O . CYS A 1 210 ? 7.898 10.149 4.460 1.00 86.19 210 CYS A O 1
ATOM 1750 N N . ASN A 1 211 ? 5.765 10.449 5.092 1.00 85.88 211 ASN A N 1
ATOM 1751 C CA . ASN A 1 211 ? 5.909 9.735 6.361 1.00 85.88 211 ASN A CA 1
ATOM 1752 C C . ASN A 1 211 ? 6.100 8.234 6.125 1.00 85.88 211 ASN A C 1
ATOM 1754 O O . ASN A 1 211 ? 7.041 7.657 6.667 1.00 85.88 211 ASN A O 1
ATOM 1758 N N . ILE A 1 212 ? 5.314 7.632 5.223 1.00 88.00 212 ILE A N 1
ATOM 1759 C CA . ILE A 1 212 ? 5.494 6.229 4.814 1.00 88.00 212 ILE A CA 1
ATOM 1760 C C . ILE A 1 212 ? 6.892 6.024 4.214 1.00 88.00 212 ILE A C 1
ATOM 1762 O O . ILE A 1 212 ? 7.590 5.083 4.589 1.00 88.00 212 ILE A O 1
ATOM 1766 N N . TYR A 1 213 ? 7.334 6.914 3.318 1.00 90.12 213 TYR A N 1
ATOM 1767 C CA . TYR A 1 213 ? 8.679 6.851 2.740 1.00 90.12 213 TYR A CA 1
ATOM 1768 C C . TYR A 1 213 ? 9.775 6.953 3.813 1.00 90.12 213 TYR A C 1
ATOM 1770 O O . TYR A 1 213 ? 10.693 6.136 3.836 1.00 90.12 213 TYR A O 1
ATOM 1778 N N . LYS A 1 214 ? 9.680 7.918 4.734 1.00 89.19 214 LYS A N 1
ATOM 1779 C CA . LYS A 1 214 ? 10.669 8.112 5.807 1.00 89.19 214 LYS A CA 1
ATOM 1780 C C . LYS A 1 214 ? 10.717 6.922 6.767 1.00 89.19 214 LYS A C 1
ATOM 1782 O O . LYS A 1 214 ? 11.812 6.509 7.143 1.00 89.19 214 LYS A O 1
ATOM 1787 N N . ASP A 1 215 ? 9.570 6.342 7.123 1.00 87.94 215 ASP A N 1
ATOM 1788 C CA . ASP A 1 215 ? 9.516 5.113 7.926 1.00 87.94 215 ASP A CA 1
ATOM 1789 C C . ASP A 1 215 ? 10.132 3.926 7.166 1.00 87.94 215 ASP A C 1
ATOM 1791 O O . ASP A 1 215 ? 10.921 3.172 7.736 1.00 87.94 215 ASP A O 1
ATOM 1795 N N . CYS A 1 216 ? 9.865 3.809 5.859 1.00 89.56 216 CYS A N 1
ATOM 1796 C CA . CYS A 1 216 ? 10.490 2.807 4.992 1.00 89.56 216 CYS A CA 1
ATOM 1797 C C . CYS A 1 216 ? 12.016 2.922 5.002 1.00 89.56 216 CYS A C 1
ATOM 1799 O O . CYS A 1 216 ? 12.708 1.938 5.267 1.00 89.56 216 CYS A O 1
ATOM 1801 N N . VAL A 1 217 ? 12.537 4.130 4.756 1.00 91.12 217 VAL A N 1
ATOM 1802 C CA . VAL A 1 217 ? 13.974 4.417 4.800 1.00 91.12 217 VAL A CA 1
ATOM 1803 C C . VAL A 1 217 ? 14.522 4.070 6.177 1.00 91.12 217 VAL A C 1
ATOM 1805 O O . VAL A 1 217 ? 15.489 3.333 6.261 1.00 91.12 217 VAL A O 1
ATOM 1808 N N . SER A 1 218 ? 13.886 4.520 7.259 1.00 90.88 218 SER A N 1
ATOM 1809 C CA . SER A 1 218 ? 14.366 4.281 8.624 1.00 90.88 218 SER A CA 1
ATOM 1810 C C . SER A 1 218 ? 14.473 2.793 8.983 1.00 90.88 218 SER A C 1
ATOM 1812 O O . SER A 1 218 ? 15.406 2.401 9.685 1.00 90.88 218 SER A O 1
ATOM 1814 N N . ARG A 1 219 ? 13.541 1.953 8.515 1.00 88.94 219 ARG A N 1
ATOM 1815 C CA . ARG A 1 219 ? 13.474 0.526 8.883 1.00 88.94 219 ARG A CA 1
ATOM 1816 C C . ARG A 1 219 ? 14.239 -0.414 7.958 1.00 88.94 219 ARG A C 1
ATOM 1818 O O . ARG A 1 219 ? 14.616 -1.506 8.404 1.00 88.94 219 ARG A O 1
ATOM 1825 N N . TYR A 1 220 ? 14.409 -0.020 6.698 1.00 87.31 220 TYR A N 1
ATOM 1826 C CA . TYR A 1 220 ? 14.903 -0.872 5.614 1.00 87.31 220 TYR A CA 1
ATOM 1827 C C . TYR A 1 220 ? 15.973 -0.175 4.764 1.00 87.31 220 TYR A C 1
ATOM 1829 O O . TYR A 1 220 ? 16.066 -0.443 3.571 1.00 87.31 220 TYR A O 1
ATOM 1837 N N . THR A 1 221 ? 16.779 0.731 5.338 1.00 88.56 221 THR A N 1
ATOM 1838 C CA . THR A 1 221 ? 17.796 1.509 4.600 1.00 88.56 221 THR A CA 1
ATOM 1839 C C . THR A 1 221 ? 18.639 0.650 3.654 1.00 88.56 221 THR A C 1
ATOM 1841 O O . THR A 1 221 ? 18.849 1.014 2.496 1.00 88.56 221 THR A O 1
ATOM 1844 N N . ASN A 1 222 ? 19.135 -0.490 4.145 1.00 83.56 222 ASN A N 1
ATOM 1845 C CA . ASN A 1 222 ? 20.061 -1.340 3.401 1.00 83.56 222 ASN A CA 1
ATOM 1846 C C . ASN A 1 222 ? 19.343 -2.096 2.281 1.00 83.56 222 ASN A C 1
ATOM 1848 O O . ASN A 1 222 ? 19.805 -2.096 1.142 1.00 83.56 222 ASN A O 1
ATOM 1852 N N . GLU A 1 223 ? 18.210 -2.716 2.597 1.00 84.31 223 GLU A N 1
ATOM 1853 C CA . GLU A 1 223 ? 17.396 -3.485 1.659 1.00 84.31 223 GLU A CA 1
ATOM 1854 C C . GLU A 1 223 ? 16.817 -2.579 0.565 1.00 84.31 223 GLU A C 1
ATOM 1856 O O . GLU A 1 223 ? 16.857 -2.924 -0.616 1.00 84.31 223 GLU A O 1
ATOM 1861 N N . LEU A 1 224 ? 16.368 -1.376 0.935 1.00 87.00 224 LEU A N 1
ATOM 1862 C CA . LEU A 1 224 ? 15.906 -0.361 -0.005 1.00 87.00 224 LEU A CA 1
ATOM 1863 C C . LEU A 1 224 ? 17.041 0.085 -0.932 1.00 87.00 224 LEU A C 1
ATOM 1865 O O . LEU A 1 224 ? 16.853 0.126 -2.142 1.00 87.00 224 LEU A O 1
ATOM 1869 N N . SER A 1 225 ? 18.243 0.342 -0.403 1.00 84.31 225 SER A N 1
ATOM 1870 C CA . SER A 1 225 ? 19.402 0.696 -1.234 1.00 84.31 225 SER A CA 1
ATOM 1871 C C . SER A 1 225 ? 19.787 -0.425 -2.209 1.00 84.31 225 SER A C 1
ATOM 1873 O O . SER A 1 225 ? 20.155 -0.163 -3.356 1.00 84.31 225 SER A O 1
ATOM 1875 N N . GLN A 1 226 ? 19.688 -1.691 -1.794 1.00 81.12 226 GLN A N 1
ATOM 1876 C CA . GLN A 1 226 ? 19.927 -2.833 -2.681 1.00 81.12 226 GLN A CA 1
ATOM 1877 C C . GLN A 1 226 ? 18.880 -2.921 -3.794 1.00 81.12 226 GLN A C 1
ATOM 1879 O O . GLN A 1 226 ? 19.250 -3.094 -4.958 1.00 81.12 226 GLN A O 1
ATOM 1884 N N . LEU A 1 227 ? 17.600 -2.754 -3.450 1.00 83.56 227 LEU A N 1
ATOM 1885 C CA . LEU A 1 227 ? 16.499 -2.719 -4.408 1.00 83.56 227 LEU A CA 1
ATOM 1886 C C . LEU A 1 227 ? 16.696 -1.586 -5.425 1.00 83.56 227 LEU A C 1
ATOM 1888 O O . LEU A 1 227 ? 16.707 -1.836 -6.625 1.00 83.56 227 LEU A O 1
ATOM 1892 N N . GLU A 1 228 ? 16.963 -0.365 -4.964 1.00 84.94 228 GLU A N 1
ATOM 1893 C CA . GLU A 1 228 ? 17.231 0.790 -5.827 1.00 84.94 228 GLU A CA 1
ATOM 1894 C C . GLU A 1 228 ? 18.398 0.550 -6.789 1.00 84.94 228 GLU A C 1
ATOM 1896 O O . GLU A 1 228 ? 18.303 0.857 -7.979 1.00 84.94 228 GLU A O 1
ATOM 1901 N N . ASN A 1 229 ? 19.496 -0.031 -6.299 1.00 78.75 229 ASN A N 1
ATOM 1902 C CA . ASN A 1 229 ? 20.652 -0.361 -7.130 1.00 78.75 229 ASN A CA 1
ATOM 1903 C C . ASN A 1 229 ? 20.323 -1.426 -8.185 1.00 78.75 229 ASN A C 1
ATOM 1905 O O . ASN A 1 229 ? 20.825 -1.348 -9.310 1.00 78.75 229 ASN A O 1
ATOM 1909 N N . LYS A 1 230 ? 19.504 -2.426 -7.838 1.00 77.38 230 LYS A N 1
ATOM 1910 C CA . LYS A 1 230 ? 19.044 -3.468 -8.768 1.00 77.38 230 LYS A CA 1
ATOM 1911 C C . LYS A 1 230 ? 18.162 -2.859 -9.860 1.00 77.38 230 LYS A C 1
ATOM 1913 O O . LYS A 1 230 ? 18.458 -3.040 -11.041 1.00 77.38 230 LYS A O 1
AT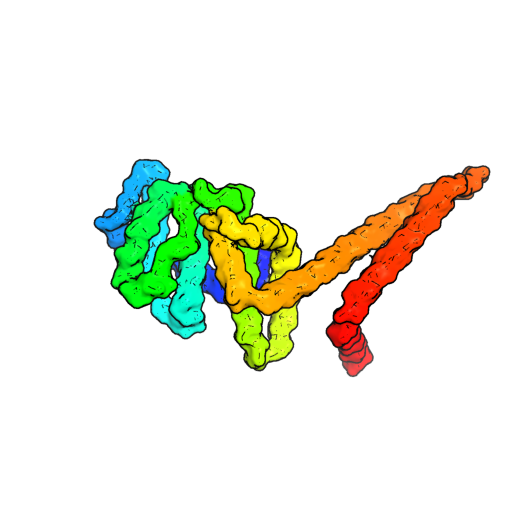OM 1918 N N . LEU A 1 231 ? 17.155 -2.079 -9.472 1.00 79.75 231 LEU A N 1
ATOM 1919 C CA . LEU A 1 231 ? 16.193 -1.454 -10.383 1.00 79.75 231 LEU A CA 1
ATOM 1920 C C . LEU A 1 231 ? 16.852 -0.416 -11.299 1.00 79.75 231 LEU A C 1
ATOM 1922 O O . LEU A 1 231 ? 16.631 -0.437 -12.507 1.00 79.75 231 LEU A O 1
ATOM 1926 N N . SER A 1 232 ? 17.760 0.413 -10.775 1.00 77.31 232 SER A N 1
ATOM 1927 C CA . SER A 1 232 ? 18.507 1.388 -11.590 1.00 77.31 232 SER A CA 1
ATOM 1928 C C . SER A 1 232 ? 19.344 0.703 -12.677 1.00 77.31 232 SER A C 1
ATOM 1930 O O . SER A 1 232 ? 19.425 1.181 -13.810 1.00 77.31 232 SER A O 1
ATOM 1932 N N . LYS A 1 233 ? 19.956 -0.449 -12.361 1.00 71.12 233 LYS A N 1
ATOM 1933 C CA . LYS A 1 233 ? 20.690 -1.252 -13.350 1.00 71.12 233 LYS A CA 1
ATOM 1934 C C . LYS A 1 233 ? 19.749 -1.879 -14.374 1.00 71.12 233 LYS A C 1
ATOM 1936 O O . LYS A 1 233 ? 20.073 -1.853 -15.559 1.00 71.12 233 LYS A O 1
ATOM 1941 N N . HIS A 1 234 ? 18.612 -2.422 -13.934 1.00 71.88 234 HIS A N 1
ATOM 1942 C CA . HIS A 1 234 ? 17.604 -2.986 -14.832 1.00 71.88 234 HIS A CA 1
ATOM 1943 C C . HIS A 1 234 ? 17.132 -1.931 -15.840 1.00 71.88 234 HIS A C 1
ATOM 1945 O O . HIS A 1 234 ? 17.187 -2.164 -17.047 1.00 71.88 234 HIS A O 1
ATOM 1951 N N . LEU A 1 235 ? 16.758 -0.740 -15.369 1.00 72.44 235 LEU A N 1
ATOM 1952 C CA . LEU A 1 235 ? 16.299 0.355 -16.223 1.00 72.44 235 LEU A CA 1
ATOM 1953 C C . LEU A 1 235 ? 17.363 0.817 -17.212 1.00 72.44 235 LEU A C 1
ATOM 1955 O O . LEU A 1 235 ? 17.061 1.005 -18.388 1.00 72.44 235 LEU A O 1
ATOM 1959 N N . ALA A 1 236 ? 18.619 0.938 -16.774 1.00 73.56 236 ALA A N 1
ATOM 1960 C CA . ALA A 1 236 ? 19.718 1.261 -17.677 1.00 73.56 236 ALA A CA 1
ATOM 1961 C C . ALA A 1 236 ? 19.869 0.203 -18.787 1.00 73.56 236 ALA A C 1
ATOM 1963 O O . ALA A 1 236 ? 20.055 0.547 -19.953 1.00 73.56 236 ALA A O 1
ATOM 1964 N N . VAL A 1 237 ? 19.745 -1.086 -18.451 1.00 69.62 237 VAL A N 1
ATOM 1965 C CA . VAL A 1 237 ? 19.772 -2.178 -19.436 1.00 69.62 237 VAL A CA 1
ATOM 1966 C C . VAL A 1 237 ? 18.580 -2.095 -20.391 1.00 69.62 237 VAL A C 1
ATOM 1968 O O . VAL A 1 237 ? 18.776 -2.237 -21.599 1.00 69.62 237 VAL A O 1
ATOM 1971 N N . HIS A 1 238 ? 17.373 -1.844 -19.881 1.00 68.12 238 HIS A N 1
ATOM 1972 C CA . HIS A 1 238 ? 16.163 -1.727 -20.695 1.00 68.12 238 HIS A CA 1
ATOM 1973 C C . HIS A 1 238 ? 16.266 -0.566 -21.690 1.00 68.12 238 HIS A C 1
ATOM 1975 O O . HIS A 1 238 ? 16.127 -0.775 -22.892 1.00 68.12 238 HIS A O 1
ATOM 1981 N N . GLN A 1 239 ? 16.635 0.628 -21.220 1.00 76.88 239 GLN A N 1
ATOM 1982 C CA . GLN A 1 239 ? 16.792 1.819 -22.059 1.00 76.88 239 GLN A CA 1
ATOM 1983 C C . GLN A 1 239 ? 17.849 1.631 -23.154 1.00 76.88 239 GLN A C 1
ATOM 1985 O O . GLN A 1 239 ? 17.649 2.038 -24.299 1.00 76.88 239 GLN A O 1
ATOM 1990 N N . VAL A 1 240 ? 18.988 1.011 -22.826 1.00 74.00 240 VAL A N 1
ATOM 1991 C CA . VAL A 1 240 ? 20.033 0.726 -23.821 1.00 74.00 240 VAL A CA 1
ATOM 1992 C C . VAL A 1 240 ? 19.544 -0.316 -24.832 1.00 74.00 240 VAL A C 1
ATOM 1994 O O . VAL A 1 240 ? 19.824 -0.181 -26.022 1.00 74.00 240 VAL A O 1
ATOM 1997 N N . ARG A 1 241 ? 18.789 -1.329 -24.390 1.00 70.75 241 ARG A N 1
ATOM 1998 C CA . ARG A 1 241 ? 18.213 -2.361 -25.261 1.00 70.75 241 ARG A CA 1
ATOM 1999 C C . ARG A 1 241 ? 17.161 -1.788 -26.214 1.00 70.75 241 ARG A C 1
ATOM 2001 O O . ARG A 1 241 ? 17.193 -2.124 -27.393 1.00 70.75 241 ARG A O 1
ATOM 2008 N N . GLU A 1 242 ? 16.263 -0.931 -25.737 1.00 75.38 242 GLU A N 1
ATOM 2009 C CA . GLU A 1 242 ? 15.269 -0.258 -26.583 1.00 75.38 242 GLU A CA 1
ATOM 2010 C C . GLU A 1 242 ? 15.939 0.599 -27.654 1.00 75.38 242 GLU A C 1
ATOM 2012 O O . GLU A 1 242 ? 15.636 0.442 -28.833 1.00 75.38 242 GLU A O 1
ATOM 2017 N N . ARG A 1 243 ? 16.923 1.428 -27.272 1.00 77.12 243 ARG A N 1
ATOM 2018 C CA . ARG A 1 243 ? 17.716 2.205 -28.241 1.00 77.12 243 ARG A CA 1
ATOM 2019 C C . ARG A 1 243 ? 18.390 1.305 -29.270 1.00 77.12 243 ARG A C 1
ATOM 2021 O O . ARG A 1 243 ? 18.345 1.597 -30.457 1.00 77.12 243 ARG A O 1
ATOM 2028 N N . TRP A 1 244 ? 18.965 0.189 -28.826 1.00 74.62 244 TRP A N 1
ATOM 2029 C CA . TRP A 1 244 ? 19.621 -0.765 -29.716 1.00 74.62 244 TRP A CA 1
ATOM 2030 C C . TRP A 1 244 ? 18.647 -1.372 -30.735 1.00 74.62 244 TRP A C 1
ATOM 2032 O O . TRP A 1 244 ? 19.004 -1.509 -31.904 1.00 74.62 244 TRP A O 1
ATOM 2042 N N . TYR A 1 245 ? 17.416 -1.703 -30.328 1.00 74.12 245 TYR A N 1
ATOM 2043 C CA . TYR A 1 245 ? 16.386 -2.193 -31.249 1.00 74.12 245 TYR A CA 1
ATOM 2044 C C . TYR A 1 245 ? 15.905 -1.118 -32.226 1.00 74.12 245 TYR A C 1
ATOM 2046 O O . TYR A 1 245 ? 15.792 -1.414 -33.417 1.00 74.12 245 TYR A O 1
ATOM 2054 N N . THR A 1 246 ? 15.673 0.109 -31.754 1.00 80.00 246 THR A N 1
ATOM 2055 C CA . THR A 1 246 ? 15.285 1.244 -32.605 1.00 80.00 246 THR A CA 1
ATOM 2056 C C . THR A 1 246 ? 16.348 1.525 -33.664 1.00 80.00 246 THR A C 1
ATOM 2058 O O . THR A 1 246 ? 16.032 1.549 -34.852 1.00 80.00 246 THR A O 1
ATOM 2061 N N . ASP A 1 247 ? 17.620 1.625 -33.267 1.00 75.88 247 ASP A N 1
ATOM 2062 C CA . ASP A 1 247 ? 18.735 1.862 -34.191 1.00 75.88 247 ASP A CA 1
ATOM 2063 C C . ASP A 1 247 ? 18.879 0.724 -35.214 1.00 75.88 247 ASP A C 1
ATOM 2065 O O . ASP A 1 247 ? 19.215 0.945 -36.380 1.00 75.88 247 ASP A O 1
ATOM 2069 N N . LEU A 1 248 ? 18.608 -0.518 -34.799 1.00 76.44 248 LEU A N 1
ATOM 2070 C CA . LEU A 1 248 ? 18.636 -1.682 -35.681 1.00 76.44 248 LEU A CA 1
ATOM 2071 C C . LEU A 1 248 ? 17.488 -1.656 -36.701 1.00 76.44 248 LEU A C 1
ATOM 2073 O O . LEU A 1 248 ? 17.678 -2.075 -37.846 1.00 76.44 248 LEU A O 1
ATOM 2077 N N . GLU A 1 249 ? 16.310 -1.161 -36.323 1.00 82.94 249 GLU A N 1
ATOM 2078 C CA . GLU A 1 249 ? 15.191 -0.953 -37.243 1.00 82.94 249 GLU A CA 1
ATOM 2079 C C . GLU A 1 249 ? 15.462 0.199 -38.224 1.00 82.94 249 GLU A C 1
ATOM 2081 O O . GLU A 1 249 ? 15.219 0.056 -39.424 1.00 82.94 249 GLU A O 1
ATOM 2086 N N . GLU A 1 250 ? 16.036 1.308 -37.754 1.00 81.88 250 GLU A N 1
ATOM 2087 C CA . GLU A 1 250 ? 16.470 2.412 -38.616 1.00 81.88 250 GLU A CA 1
ATOM 2088 C C . GLU A 1 250 ? 17.540 1.965 -39.617 1.00 81.88 250 GLU A C 1
ATOM 2090 O O . GLU A 1 250 ? 17.441 2.271 -40.807 1.00 81.88 250 GLU A O 1
ATOM 2095 N N . LEU A 1 251 ? 18.517 1.163 -39.179 1.00 79.50 251 LEU A N 1
ATOM 2096 C CA . LEU A 1 251 ? 19.528 0.585 -40.064 1.00 79.50 251 LEU A CA 1
ATOM 2097 C C . LEU A 1 251 ? 18.897 -0.302 -41.149 1.00 79.50 251 LEU A C 1
ATOM 2099 O O . LEU A 1 251 ? 19.330 -0.255 -42.303 1.00 79.50 251 LEU A O 1
ATOM 2103 N N . LYS A 1 252 ? 17.871 -1.098 -40.809 1.00 81.38 252 LYS A N 1
ATOM 2104 C CA . LYS A 1 252 ? 17.128 -1.901 -41.796 1.00 81.38 252 LYS A CA 1
ATOM 2105 C C . LYS A 1 252 ? 16.448 -1.009 -42.837 1.00 81.38 252 LYS A C 1
ATOM 2107 O O . LYS A 1 252 ? 16.637 -1.249 -44.026 1.00 81.38 252 LYS A O 1
ATOM 2112 N N . LYS A 1 253 ? 15.756 0.052 -42.407 1.00 83.06 253 LYS A N 1
ATOM 2113 C CA . LYS A 1 253 ? 15.108 1.027 -43.308 1.00 83.06 253 LYS A CA 1
ATOM 2114 C C . LYS A 1 253 ? 16.123 1.716 -44.222 1.00 83.06 253 LYS A C 1
ATOM 2116 O O . LYS A 1 253 ? 15.917 1.786 -45.431 1.00 83.06 253 LYS A O 1
ATOM 2121 N N . LEU A 1 254 ? 17.253 2.170 -43.675 1.00 80.81 254 LEU A N 1
ATOM 2122 C CA . LEU A 1 254 ? 18.336 2.780 -44.458 1.00 80.81 254 LEU A CA 1
ATOM 2123 C C . LEU A 1 254 ? 18.903 1.810 -45.501 1.00 80.81 254 LEU A C 1
ATOM 2125 O O . LEU A 1 254 ? 19.194 2.218 -46.625 1.00 80.81 254 LEU A O 1
ATOM 2129 N N . LYS A 1 255 ? 19.032 0.525 -45.153 1.00 78.94 255 LYS A N 1
ATOM 2130 C CA . LYS A 1 255 ? 19.489 -0.518 -46.076 1.00 78.94 255 LYS A CA 1
ATOM 2131 C C . LYS A 1 255 ? 18.481 -0.779 -47.198 1.00 78.94 255 LYS A C 1
ATOM 2133 O O . LYS A 1 255 ? 18.897 -0.941 -48.339 1.00 78.94 255 LYS A O 1
ATOM 2138 N N . GLU A 1 256 ? 17.186 -0.810 -46.899 1.00 80.31 256 GLU A N 1
ATOM 2139 C CA . GLU A 1 256 ? 16.126 -0.977 -47.904 1.00 80.31 256 GLU A CA 1
ATOM 2140 C C . GLU A 1 256 ? 16.085 0.194 -48.892 1.00 80.31 256 GLU A C 1
ATOM 2142 O O . GLU A 1 256 ? 16.034 -0.027 -50.100 1.00 80.31 256 GLU A O 1
ATOM 2147 N N . VAL A 1 257 ? 16.207 1.433 -48.403 1.00 77.38 257 VAL A N 1
ATOM 2148 C CA . VAL A 1 257 ? 16.301 2.632 -49.256 1.00 77.38 257 VAL A CA 1
ATOM 2149 C C . VAL A 1 257 ? 17.560 2.593 -50.127 1.00 77.38 257 VAL A C 1
ATOM 2151 O O . VAL A 1 257 ? 17.491 2.880 -51.320 1.00 77.38 257 VAL A O 1
ATOM 2154 N N . ALA A 1 258 ? 18.700 2.201 -49.553 1.00 70.69 258 ALA A N 1
ATOM 2155 C CA . ALA A 1 258 ? 19.955 2.042 -50.282 1.00 70.69 258 ALA A CA 1
ATOM 2156 C C . ALA A 1 258 ? 19.847 0.993 -51.405 1.00 70.69 258 ALA A C 1
ATOM 2158 O O . ALA A 1 258 ? 20.299 1.247 -52.521 1.00 70.69 258 ALA A O 1
ATOM 2159 N N . LEU A 1 259 ? 19.210 -0.151 -51.134 1.00 70.31 259 LEU A N 1
ATOM 2160 C CA . LEU A 1 259 ? 18.962 -1.208 -52.122 1.00 70.31 259 LEU A CA 1
ATOM 2161 C C . LEU A 1 259 ? 18.020 -0.734 -53.238 1.00 70.31 259 LEU A C 1
ATOM 2163 O O . LEU A 1 259 ? 18.337 -0.912 -54.407 1.00 70.31 259 LEU A O 1
ATOM 2167 N N . ALA A 1 260 ? 16.921 -0.054 -52.898 1.00 68.19 260 ALA A N 1
ATOM 2168 C CA . ALA A 1 260 ? 15.991 0.500 -53.886 1.00 68.19 260 ALA A CA 1
ATOM 2169 C C . ALA A 1 260 ? 16.634 1.583 -54.775 1.00 68.19 260 ALA A C 1
ATOM 2171 O O . ALA A 1 260 ? 16.244 1.754 -55.927 1.00 68.19 260 ALA A O 1
ATOM 2172 N N . SER A 1 261 ? 17.630 2.311 -54.257 1.00 62.75 261 SER A N 1
ATOM 2173 C CA . SER A 1 261 ? 18.391 3.300 -55.029 1.00 62.75 261 SER A CA 1
ATOM 2174 C C . SER A 1 261 ? 19.486 2.706 -55.921 1.00 62.75 261 SER A C 1
ATOM 2176 O O . SER A 1 261 ? 19.944 3.395 -56.828 1.00 62.75 261 SER A O 1
ATOM 2178 N N . SER A 1 262 ? 19.902 1.452 -55.695 1.00 57.12 262 SER A N 1
ATOM 2179 C CA . SER A 1 262 ? 20.977 0.817 -56.471 1.00 57.12 262 SER A CA 1
ATOM 2180 C C . SER A 1 262 ? 20.490 0.096 -57.734 1.00 57.12 262 SER A C 1
ATOM 2182 O O . SER A 1 262 ? 21.323 -0.302 -58.541 1.00 57.12 262 SER A O 1
ATOM 2184 N N . ASP A 1 263 ? 19.174 -0.061 -57.923 1.00 55.91 263 ASP A N 1
ATOM 2185 C CA . ASP A 1 263 ? 18.567 -0.651 -59.132 1.00 55.91 263 ASP A CA 1
ATOM 2186 C C . ASP A 1 263 ? 18.494 0.329 -60.325 1.00 55.91 263 ASP A C 1
ATOM 2188 O O . ASP A 1 263 ? 18.031 -0.031 -61.407 1.00 55.91 263 ASP A O 1
ATOM 2192 N N . GLY A 1 264 ? 18.988 1.563 -60.173 1.00 51.75 264 GLY A N 1
ATOM 2193 C CA . GLY A 1 264 ? 19.146 2.500 -61.284 1.00 51.75 264 GLY A CA 1
ATOM 2194 C C . GLY A 1 264 ? 20.307 3.457 -61.064 1.00 51.75 264 GLY A C 1
ATOM 2195 O O . GLY A 1 264 ? 20.105 4.458 -60.394 1.00 51.75 264 GLY A O 1
ATOM 2196 N N . ASP A 1 265 ? 21.486 3.122 -61.611 1.00 49.16 265 ASP A N 1
ATOM 2197 C CA . ASP A 1 265 ? 22.694 3.934 -61.911 1.00 49.16 265 ASP A CA 1
ATOM 2198 C C . ASP A 1 265 ? 23.047 5.160 -61.031 1.00 49.16 265 ASP A C 1
ATOM 2200 O O . ASP A 1 265 ? 23.827 6.021 -61.434 1.00 49.16 265 ASP A O 1
ATOM 2204 N N . ASN A 1 266 ? 22.547 5.244 -59.802 1.00 50.34 266 ASN A N 1
ATOM 2205 C CA . ASN A 1 266 ? 22.885 6.281 -58.842 1.00 50.34 266 ASN A CA 1
ATOM 2206 C C . ASN A 1 266 ? 23.828 5.684 -57.800 1.00 50.34 266 ASN A C 1
ATOM 2208 O O . ASN A 1 266 ? 23.444 4.833 -56.996 1.00 50.34 266 ASN A O 1
ATOM 2212 N N . GLU A 1 267 ? 25.078 6.154 -57.803 1.00 53.25 267 GLU A N 1
ATOM 2213 C CA . GLU A 1 267 ? 26.020 5.922 -56.712 1.00 53.25 267 GLU A CA 1
ATOM 2214 C C . GLU A 1 267 ? 25.350 6.236 -55.370 1.00 53.25 267 GLU A C 1
ATOM 2216 O O . GLU A 1 267 ? 24.694 7.271 -55.205 1.00 53.25 267 GLU A O 1
ATOM 2221 N N . LEU A 1 268 ? 25.542 5.351 -54.388 1.00 54.78 268 LEU A N 1
ATOM 2222 C CA . LEU A 1 268 ? 25.121 5.606 -53.017 1.00 54.78 268 LEU A CA 1
ATOM 2223 C C . LEU A 1 268 ? 25.712 6.950 -52.576 1.00 54.78 268 LEU A C 1
ATOM 2225 O O . LEU A 1 268 ? 26.929 7.080 -52.425 1.00 54.78 268 LEU A O 1
ATOM 2229 N N . THR A 1 269 ? 24.863 7.960 -52.383 1.00 58.94 269 THR A N 1
ATOM 2230 C CA . THR A 1 269 ? 25.349 9.291 -52.007 1.00 58.94 269 THR A CA 1
ATOM 2231 C C . THR A 1 269 ? 26.176 9.205 -50.720 1.00 58.94 269 THR A C 1
ATOM 2233 O O . THR A 1 269 ? 25.875 8.433 -49.802 1.00 58.94 269 THR A O 1
ATOM 2236 N N . THR A 1 270 ? 27.243 10.003 -50.628 1.00 61.91 270 THR A N 1
ATOM 2237 C CA . THR A 1 270 ? 28.181 9.998 -49.490 1.00 61.91 270 THR A CA 1
ATOM 2238 C C . THR A 1 270 ? 27.473 10.240 -48.149 1.00 61.91 270 THR A C 1
ATOM 2240 O O . THR A 1 270 ? 27.970 9.821 -47.105 1.00 61.91 270 THR A O 1
ATOM 2243 N N . SER A 1 271 ? 26.305 10.891 -48.168 1.00 64.69 271 SER A N 1
ATOM 2244 C CA . SER A 1 271 ? 25.415 11.089 -47.020 1.00 64.69 271 SER A CA 1
ATOM 2245 C C . SER A 1 271 ? 24.742 9.796 -46.548 1.00 64.69 271 SER A C 1
ATOM 2247 O O . SER A 1 271 ? 24.754 9.532 -45.347 1.00 64.69 271 SER A O 1
ATOM 2249 N N . SER A 1 272 ? 24.217 8.962 -47.451 1.00 65.88 272 SER A N 1
ATOM 2250 C CA . SER A 1 272 ? 23.576 7.682 -47.101 1.00 65.88 272 SER A CA 1
ATOM 2251 C C . SER A 1 272 ? 24.577 6.671 -46.542 1.00 65.88 272 SER A C 1
ATOM 2253 O O . SER A 1 272 ? 24.295 6.001 -45.550 1.00 65.88 272 SER A O 1
ATOM 2255 N N . LEU A 1 273 ? 25.784 6.606 -47.118 1.00 69.31 273 LEU A N 1
ATOM 2256 C CA . LEU A 1 273 ? 26.855 5.745 -46.608 1.00 69.31 273 LEU A CA 1
ATOM 2257 C C . LEU A 1 273 ? 27.308 6.179 -45.202 1.00 69.31 273 LEU A C 1
ATOM 2259 O O . LEU A 1 273 ? 27.494 5.340 -44.322 1.00 69.31 273 LEU A O 1
ATOM 2263 N N . ARG A 1 274 ? 27.444 7.494 -44.970 1.00 73.06 274 ARG A N 1
ATOM 2264 C CA . ARG A 1 274 ? 27.752 8.047 -43.640 1.00 73.06 274 ARG A CA 1
ATOM 2265 C C . ARG A 1 274 ? 26.666 7.706 -42.625 1.00 73.06 274 ARG A C 1
ATOM 2267 O O . ARG A 1 274 ? 27.014 7.272 -41.535 1.00 73.06 274 ARG A O 1
ATOM 2274 N N . ALA A 1 275 ? 25.388 7.837 -42.989 1.00 72.62 275 ALA A N 1
ATOM 2275 C CA . ALA A 1 275 ? 24.274 7.482 -42.111 1.00 72.62 275 ALA A CA 1
ATOM 2276 C C . ALA A 1 275 ? 24.319 5.999 -41.699 1.00 72.62 275 ALA A C 1
ATOM 2278 O O . ALA A 1 275 ? 24.253 5.695 -40.513 1.00 72.62 275 ALA A O 1
ATOM 2279 N N . ILE A 1 276 ? 24.547 5.088 -42.654 1.00 73.94 276 ILE A N 1
ATOM 2280 C CA . ILE A 1 276 ? 24.681 3.646 -42.383 1.00 73.94 276 ILE A CA 1
ATOM 2281 C C . ILE A 1 276 ? 25.867 3.356 -41.449 1.00 73.94 276 ILE A C 1
ATOM 2283 O O . ILE A 1 276 ? 25.717 2.615 -40.477 1.00 73.94 276 ILE A O 1
ATOM 2287 N N . ILE A 1 277 ? 27.042 3.943 -41.712 1.00 75.12 277 ILE A N 1
ATOM 2288 C CA . ILE A 1 277 ? 28.239 3.756 -40.872 1.00 75.12 277 ILE A CA 1
ATOM 2289 C C . ILE A 1 277 ? 27.991 4.277 -39.453 1.00 75.12 277 ILE A C 1
ATOM 2291 O O . ILE A 1 277 ? 28.328 3.596 -38.485 1.00 75.12 277 ILE A O 1
ATOM 2295 N N . THR A 1 278 ? 27.379 5.456 -39.314 1.00 76.06 278 THR A N 1
ATOM 2296 C CA . THR A 1 278 ? 27.031 6.024 -38.008 1.00 76.06 278 THR A CA 1
ATOM 2297 C C . THR A 1 278 ? 26.080 5.104 -37.244 1.00 76.06 278 THR A C 1
ATOM 2299 O O . THR A 1 278 ? 26.376 4.792 -36.093 1.00 76.06 278 THR A O 1
ATOM 2302 N N . SER A 1 279 ? 25.018 4.589 -37.873 1.00 74.69 279 SER A N 1
ATOM 2303 C CA . SER A 1 279 ? 24.088 3.650 -37.228 1.00 74.69 279 SER A CA 1
ATOM 2304 C C . SER A 1 279 ? 24.778 2.356 -36.779 1.00 74.69 279 SER A C 1
ATOM 2306 O O . SER A 1 279 ? 24.564 1.907 -35.655 1.00 74.69 279 SER A O 1
ATOM 2308 N N . ILE A 1 280 ? 25.668 1.778 -37.597 1.00 77.19 280 ILE A N 1
ATOM 2309 C CA . ILE A 1 280 ? 26.443 0.582 -37.215 1.00 77.19 280 ILE A CA 1
ATOM 2310 C C . ILE A 1 280 ? 27.334 0.867 -35.997 1.00 77.19 280 ILE A C 1
ATOM 2312 O O . ILE A 1 280 ? 27.373 0.067 -35.060 1.00 77.19 280 ILE A O 1
ATOM 2316 N N . CYS A 1 281 ? 28.031 2.006 -35.982 1.00 77.94 281 CYS A N 1
ATOM 2317 C CA . CYS A 1 281 ? 28.860 2.409 -34.848 1.00 77.94 281 CYS A CA 1
ATOM 2318 C C . CYS A 1 281 ? 28.032 2.589 -33.567 1.00 77.94 281 CYS A C 1
ATOM 2320 O O . CYS A 1 281 ? 28.450 2.116 -32.510 1.00 77.94 281 CYS A O 1
ATOM 2322 N N . THR A 1 282 ? 26.852 3.211 -33.646 1.00 78.62 282 THR A N 1
ATOM 2323 C CA . THR A 1 282 ? 25.960 3.383 -32.488 1.00 78.62 282 THR A CA 1
ATOM 2324 C C . THR A 1 282 ? 25.485 2.035 -31.941 1.00 78.62 282 THR A C 1
ATOM 2326 O O . THR A 1 282 ? 25.608 1.788 -30.740 1.00 78.62 282 THR A O 1
ATOM 2329 N N . ILE A 1 283 ? 25.059 1.113 -32.812 1.00 77.44 283 ILE A N 1
ATOM 2330 C CA . ILE A 1 283 ? 24.640 -0.251 -32.443 1.00 77.44 283 ILE A CA 1
ATOM 2331 C C . ILE A 1 283 ? 25.771 -1.008 -31.731 1.00 77.44 283 ILE A C 1
ATOM 2333 O O . ILE A 1 283 ? 25.532 -1.671 -30.718 1.00 77.44 283 ILE A O 1
ATOM 2337 N N . LEU A 1 284 ? 27.010 -0.906 -32.228 1.00 77.00 284 LEU A N 1
ATOM 2338 C CA . LEU A 1 284 ? 28.178 -1.537 -31.601 1.00 77.00 284 LEU A CA 1
ATOM 2339 C C . LEU A 1 284 ? 28.481 -0.936 -30.222 1.00 77.00 284 LEU A C 1
ATOM 2341 O O . LEU A 1 284 ? 28.717 -1.685 -29.272 1.00 77.00 284 LEU A O 1
ATOM 2345 N N . CYS A 1 285 ? 28.430 0.392 -30.088 1.00 80.06 285 CYS A N 1
ATOM 2346 C CA . CYS A 1 285 ? 28.613 1.075 -28.807 1.00 80.06 285 CYS A CA 1
ATOM 2347 C C . CYS A 1 285 ? 27.556 0.644 -27.781 1.00 80.06 285 CYS A C 1
ATOM 2349 O O . CYS A 1 285 ? 27.915 0.250 -26.673 1.00 80.06 285 CYS A O 1
ATOM 2351 N N . LEU A 1 286 ? 26.274 0.638 -28.159 1.00 76.19 286 LEU A N 1
ATOM 2352 C CA . LEU A 1 286 ? 25.178 0.187 -27.295 1.00 76.19 286 LEU A CA 1
ATOM 2353 C C . LEU A 1 286 ? 25.335 -1.290 -26.901 1.00 76.19 286 LEU A C 1
ATOM 2355 O O . LEU A 1 286 ? 25.150 -1.642 -25.735 1.00 76.19 286 LEU A O 1
ATOM 2359 N N . GLY A 1 287 ? 25.753 -2.151 -27.836 1.00 73.06 287 GLY A N 1
ATOM 2360 C CA . GLY A 1 287 ? 26.050 -3.559 -27.559 1.00 73.06 287 GLY A CA 1
ATOM 2361 C C . GLY A 1 287 ? 27.169 -3.742 -26.528 1.00 73.06 287 GLY A C 1
ATOM 2362 O O . GLY A 1 287 ? 27.037 -4.541 -25.599 1.00 73.06 287 GLY A O 1
ATOM 2363 N N . LEU A 1 288 ? 28.249 -2.961 -26.627 1.00 77.69 288 LEU A N 1
ATOM 2364 C CA . LEU A 1 288 ? 29.334 -2.963 -25.639 1.00 77.69 288 LEU A CA 1
ATOM 2365 C C . LEU A 1 288 ? 28.872 -2.442 -24.271 1.00 77.69 288 LEU A C 1
ATOM 2367 O O . LEU A 1 288 ? 29.256 -3.002 -23.241 1.00 77.69 288 LEU A O 1
ATOM 2371 N N . THR A 1 289 ? 28.014 -1.418 -24.244 1.00 77.06 289 THR A N 1
ATOM 2372 C CA . THR A 1 289 ? 27.399 -0.919 -23.008 1.00 77.06 289 THR A CA 1
ATOM 2373 C C . THR A 1 289 ? 26.550 -1.998 -22.335 1.00 77.06 289 THR A C 1
ATOM 2375 O O . THR A 1 289 ? 26.712 -2.219 -21.135 1.00 77.06 289 THR A O 1
ATOM 2378 N N . LEU A 1 290 ? 25.721 -2.734 -23.088 1.00 71.25 290 LEU A N 1
ATOM 2379 C CA . LEU A 1 290 ? 24.956 -3.870 -22.555 1.00 71.25 290 LEU A CA 1
ATOM 2380 C C . LEU A 1 290 ? 25.880 -4.932 -21.956 1.00 71.25 290 LEU A C 1
ATOM 2382 O O . LEU A 1 290 ? 25.661 -5.363 -20.828 1.00 71.25 290 LEU A O 1
ATOM 2386 N N . ILE A 1 291 ? 26.944 -5.324 -22.665 1.00 71.50 291 ILE A N 1
ATOM 2387 C CA . ILE A 1 291 ? 27.912 -6.315 -22.167 1.00 71.50 291 ILE A CA 1
ATOM 2388 C C . ILE A 1 291 ? 28.549 -5.855 -20.849 1.00 71.50 291 ILE A C 1
ATOM 2390 O O . ILE A 1 291 ? 28.716 -6.667 -19.939 1.00 71.50 291 ILE A O 1
ATOM 2394 N N . SER A 1 292 ? 28.884 -4.569 -20.722 1.00 71.81 292 SER A N 1
ATOM 2395 C CA . SER A 1 292 ? 29.438 -3.994 -19.491 1.00 71.81 292 SER A CA 1
ATOM 2396 C C . SER A 1 292 ? 28.437 -4.036 -18.330 1.00 71.81 292 SER A C 1
ATOM 2398 O O . SER A 1 292 ? 28.772 -4.504 -17.240 1.00 71.81 292 SER A O 1
ATOM 2400 N N . LEU A 1 293 ? 27.184 -3.638 -18.583 1.00 66.25 293 LEU A N 1
ATOM 2401 C CA . LEU A 1 293 ? 26.103 -3.676 -17.593 1.00 66.25 293 LEU A CA 1
ATOM 2402 C C . LEU A 1 293 ? 25.791 -5.113 -17.139 1.00 66.25 293 LEU A C 1
ATOM 2404 O O . LEU A 1 293 ? 25.574 -5.350 -15.950 1.00 66.25 293 LEU A O 1
ATOM 2408 N N . TYR A 1 294 ? 25.854 -6.089 -18.0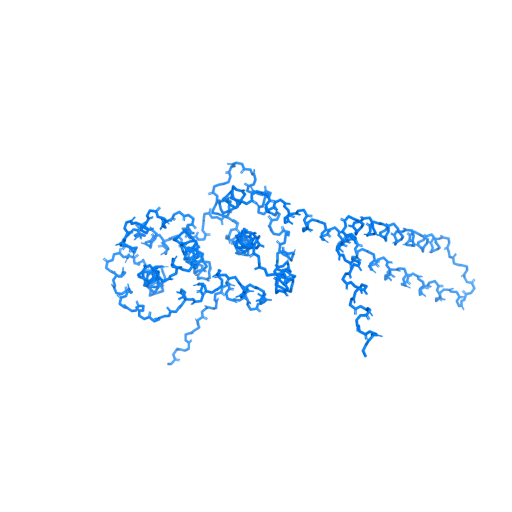52 1.00 62.84 294 TYR A N 1
ATOM 2409 C CA . TYR A 1 294 ? 25.683 -7.508 -17.734 1.00 62.84 294 TYR A CA 1
ATOM 2410 C C . TYR A 1 294 ? 26.899 -8.130 -17.038 1.00 62.84 294 TYR A C 1
ATOM 2412 O O . TYR A 1 294 ? 26.703 -8.992 -16.187 1.00 62.84 294 TYR A O 1
ATOM 2420 N N . LYS A 1 295 ? 28.143 -7.710 -17.327 1.00 49.88 295 LYS A N 1
ATOM 2421 C CA . LYS A 1 295 ? 29.374 -8.270 -16.720 1.00 49.88 295 LYS A CA 1
ATOM 2422 C C . LYS A 1 295 ? 29.438 -8.134 -15.198 1.00 49.88 295 LYS A C 1
ATOM 2424 O O . LYS A 1 295 ? 30.054 -8.975 -14.553 1.00 49.88 295 LYS A O 1
ATOM 2429 N N . VAL A 1 296 ? 28.748 -7.152 -14.619 1.00 49.84 296 VAL A N 1
ATOM 2430 C CA . VAL A 1 296 ? 28.586 -7.019 -13.158 1.00 49.84 296 VAL A CA 1
ATOM 2431 C C . VAL A 1 296 ? 27.651 -8.101 -12.576 1.00 49.84 296 VAL A C 1
ATOM 2433 O O . VAL A 1 296 ? 27.669 -8.342 -11.375 1.00 49.84 296 VAL A O 1
ATOM 2436 N N . ASN A 1 297 ? 26.882 -8.801 -13.418 1.00 46.25 297 ASN A N 1
ATOM 2437 C CA . ASN A 1 297 ? 25.874 -9.807 -13.054 1.00 46.25 297 ASN A CA 1
ATOM 2438 C C . ASN A 1 297 ? 26.129 -11.209 -13.669 1.00 46.25 297 ASN A C 1
ATOM 2440 O O . ASN A 1 297 ? 25.314 -12.122 -13.519 1.00 46.25 297 ASN A O 1
ATOM 2444 N N . ILE A 1 298 ? 27.256 -11.412 -14.369 1.00 40.22 298 ILE A N 1
ATOM 2445 C CA . ILE A 1 298 ? 27.557 -12.666 -15.097 1.00 40.22 298 ILE A CA 1
ATOM 2446 C C . ILE A 1 298 ? 27.711 -13.887 -14.176 1.00 40.22 298 ILE A C 1
ATOM 2448 O O . ILE A 1 298 ? 27.537 -15.008 -14.651 1.00 40.22 298 ILE A O 1
ATOM 2452 N N . ASN A 1 299 ? 27.934 -13.710 -12.870 1.00 38.41 299 ASN A N 1
ATOM 2453 C CA . ASN A 1 299 ? 27.983 -14.851 -11.950 1.00 38.41 299 ASN A CA 1
ATOM 2454 C C . ASN A 1 299 ? 26.628 -15.560 -11.764 1.00 38.41 299 ASN A C 1
ATOM 2456 O O . ASN A 1 299 ? 26.638 -16.721 -11.376 1.00 38.41 299 ASN A O 1
ATOM 2460 N N . PHE A 1 300 ? 25.485 -14.931 -12.070 1.00 40.12 300 PHE A N 1
ATOM 2461 C CA . PHE A 1 300 ? 24.167 -15.543 -11.831 1.00 40.12 300 PHE A CA 1
ATOM 2462 C C . PHE A 1 300 ? 23.480 -16.029 -13.122 1.00 40.12 300 PHE A C 1
ATOM 2464 O O . PHE A 1 300 ? 22.945 -17.133 -13.182 1.00 40.12 300 PHE A O 1
ATOM 2471 N N . PHE A 1 301 ? 23.558 -15.257 -14.213 1.00 36.09 301 PHE A N 1
ATOM 2472 C CA . PHE A 1 301 ? 22.756 -15.531 -15.418 1.00 36.09 301 PHE A CA 1
ATOM 2473 C C . PHE A 1 301 ? 23.347 -16.606 -16.353 1.00 36.09 301 PHE A C 1
ATOM 2475 O O . PHE A 1 301 ? 22.609 -17.302 -17.055 1.00 36.09 301 PHE A O 1
ATOM 2482 N N . PHE A 1 302 ? 24.677 -16.771 -16.373 1.00 37.62 302 PHE A N 1
ATOM 2483 C CA . PHE A 1 302 ? 25.321 -17.770 -17.237 1.00 37.62 302 PHE A CA 1
ATOM 2484 C C . PHE A 1 302 ? 25.168 -19.201 -16.705 1.00 37.62 302 PHE A C 1
ATOM 2486 O O . PHE A 1 302 ? 25.019 -20.116 -17.509 1.00 37.62 302 PHE A O 1
ATOM 2493 N N . LEU A 1 303 ? 25.120 -19.408 -15.385 1.00 40.72 303 LEU A N 1
ATOM 2494 C CA . LEU A 1 303 ? 24.921 -20.744 -14.807 1.00 40.72 303 LEU A CA 1
ATOM 2495 C C . LEU A 1 303 ? 23.496 -21.271 -15.045 1.00 40.72 303 LEU A C 1
ATOM 2497 O O . LEU A 1 303 ? 23.332 -22.441 -15.390 1.00 40.72 303 LEU A O 1
ATOM 2501 N N . TYR A 1 304 ? 22.478 -20.408 -14.979 1.00 39.25 304 TYR A N 1
ATOM 2502 C CA . TYR A 1 304 ? 21.078 -20.816 -15.150 1.00 39.25 304 TYR A CA 1
ATOM 2503 C C . TYR A 1 304 ? 20.748 -21.210 -16.599 1.00 39.25 304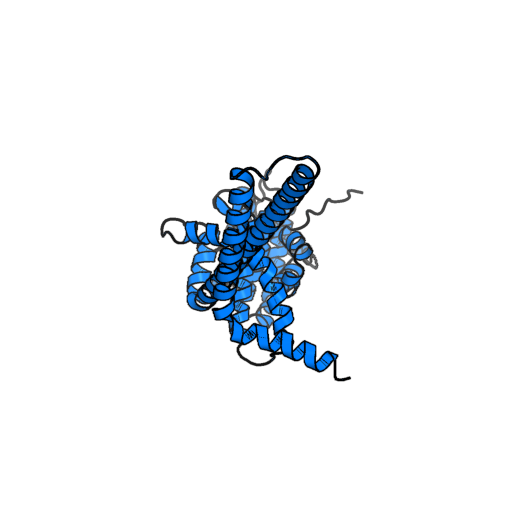 TYR A C 1
ATOM 2505 O O . TYR A 1 304 ? 20.158 -22.260 -16.861 1.00 39.25 304 TYR A O 1
ATOM 2513 N N . LYS A 1 305 ? 21.197 -20.412 -17.581 1.00 35.66 305 LYS A N 1
ATOM 2514 C CA . LYS A 1 305 ? 20.895 -20.680 -18.996 1.00 35.66 305 LYS A CA 1
ATOM 2515 C C . LYS A 1 305 ? 21.741 -21.819 -19.579 1.00 35.66 305 LYS A C 1
ATOM 2517 O O . LYS A 1 305 ? 21.253 -22.528 -20.453 1.00 35.66 305 LYS A O 1
ATOM 2522 N N . TYR A 1 306 ? 22.966 -22.035 -19.091 1.00 35.09 306 TYR A N 1
ATOM 2523 C CA . TYR A 1 306 ? 23.799 -23.162 -19.535 1.00 35.09 306 TYR A CA 1
ATOM 2524 C C . TYR A 1 306 ? 23.427 -24.481 -18.831 1.00 35.09 306 TYR A C 1
ATOM 2526 O O . TYR A 1 306 ? 23.439 -25.529 -19.473 1.00 35.09 306 TYR A O 1
ATOM 2534 N N . GLY A 1 307 ? 23.010 -24.440 -17.557 1.00 38.94 307 GLY A N 1
ATOM 2535 C CA . GLY A 1 307 ? 22.528 -25.618 -16.824 1.00 38.94 307 GLY A CA 1
ATOM 2536 C C . GLY A 1 307 ? 21.197 -26.164 -17.356 1.00 38.94 307 GLY A C 1
ATOM 2537 O O . GLY A 1 307 ? 21.063 -27.369 -17.569 1.00 38.94 307 GLY A O 1
ATOM 2538 N N . TYR A 1 308 ? 20.241 -25.284 -17.677 1.00 36.62 308 TYR A N 1
ATOM 2539 C CA . TYR A 1 308 ? 18.946 -25.687 -18.243 1.00 36.62 308 TYR A CA 1
ATOM 2540 C C . TYR A 1 308 ? 19.076 -26.308 -19.648 1.00 36.62 308 TYR A C 1
ATOM 2542 O O . TYR A 1 308 ? 18.360 -27.250 -19.991 1.00 36.62 308 TYR A O 1
ATOM 2550 N N . TYR A 1 309 ? 20.034 -25.834 -20.454 1.00 33.41 309 TYR A N 1
ATOM 2551 C CA . TYR A 1 309 ? 20.315 -26.407 -21.774 1.00 33.41 309 TYR A CA 1
ATOM 2552 C C . TYR A 1 309 ? 21.067 -27.746 -21.716 1.00 33.41 309 TYR A C 1
ATOM 2554 O O . TYR A 1 309 ? 20.950 -28.527 -22.650 1.00 33.41 309 TYR A O 1
ATOM 2562 N N . GLN A 1 310 ? 21.793 -28.062 -20.643 1.00 35.69 310 GLN A N 1
ATOM 2563 C CA . GLN A 1 310 ? 22.456 -29.368 -20.505 1.00 35.69 310 GLN A CA 1
ATOM 2564 C C . GLN A 1 310 ? 21.476 -30.465 -20.052 1.00 35.69 310 GLN A C 1
ATOM 2566 O O . GLN A 1 310 ? 21.532 -31.584 -20.553 1.00 35.69 310 GLN A O 1
ATOM 2571 N N . ILE A 1 311 ? 20.510 -30.143 -19.183 1.00 40.88 311 ILE A N 1
ATOM 2572 C CA . ILE A 1 311 ? 19.539 -31.130 -18.669 1.00 40.88 311 ILE A CA 1
ATOM 2573 C C . ILE A 1 311 ? 18.472 -31.490 -19.716 1.00 40.88 311 ILE A C 1
ATOM 2575 O O . ILE A 1 311 ? 18.037 -32.636 -19.787 1.00 40.88 311 ILE A O 1
ATOM 2579 N N . LYS A 1 312 ? 18.086 -30.551 -20.591 1.00 33.81 312 LYS A N 1
ATOM 2580 C CA . LYS A 1 312 ? 17.082 -30.803 -21.642 1.00 33.81 312 LYS A CA 1
ATOM 2581 C C . LYS A 1 312 ? 17.611 -31.618 -22.835 1.00 33.81 312 LYS A C 1
ATOM 2583 O O . LYS A 1 312 ? 16.819 -32.038 -23.670 1.00 33.81 312 LYS A O 1
ATOM 2588 N N . TYR A 1 313 ? 18.924 -31.839 -22.916 1.00 37.44 313 TYR A N 1
ATOM 2589 C CA . TYR A 1 313 ? 19.571 -32.606 -23.988 1.00 37.44 313 TYR A CA 1
ATOM 2590 C C . TYR A 1 313 ? 20.261 -33.892 -23.490 1.00 37.44 313 TYR A C 1
ATOM 2592 O O . TYR A 1 313 ? 20.993 -34.519 -24.253 1.00 37.44 313 TYR A O 1
ATOM 2600 N N . MET A 1 314 ? 20.018 -34.307 -22.238 1.00 37.44 314 MET A N 1
ATOM 2601 C CA . MET A 1 314 ? 20.528 -35.569 -21.671 1.00 37.44 314 MET A CA 1
ATOM 2602 C C . MET A 1 314 ? 19.437 -36.521 -21.143 1.00 37.44 314 MET A C 1
ATOM 2604 O O . MET A 1 314 ? 19.765 -37.436 -20.393 1.00 37.44 314 MET A O 1
ATOM 2608 N N . ASN A 1 315 ? 18.175 -36.366 -21.559 1.00 34.31 315 ASN A N 1
ATOM 2609 C CA . ASN A 1 315 ? 17.135 -37.393 -21.394 1.00 34.31 315 ASN A CA 1
ATOM 2610 C C . ASN A 1 315 ? 16.380 -37.632 -22.697 1.00 34.31 315 ASN A C 1
ATOM 2612 O O . ASN A 1 315 ? 15.858 -36.635 -23.248 1.00 34.31 315 ASN A O 1
#

=== Feature glossary ===
A reading guide for the features in this record.

Start from the sequence.

  · Sequence gives the chain of amino acids in standard one-letter code (A=alanine, C=cysteine, …, Y=tyrosine), read N→C. It is the only feature that is directly encoded by the gene; all structural features are derived from the folded form of this sequence.

Fold it, and you get atomic coordinates and the backbone conformation that goes with them.

  · The mmCIF table is the protein's shape written out atom by atom. For each backbone N, Cα, C, and carbonyl O, it records an (x, y, z) coordinate triple in Å plus the residue type, chain letter, and residue number.

  · Backbone dihedral angles. Every residue except chain termini has a φ (preceding-C → N → Cα → C) and a ψ (N → Cα → C → next-N). They are reported in degrees following the IUPAC sign convention. Secondary structure is essentially a statement about which (φ, ψ) basin each residue occupies.

  · DSSP 8-state secondary structure assigns each residue one of H (α-helix), G (3₁₀-helix), I (π-helix), E (extended β-strand), B (isolated β-bridge), T (hydrogen-bonded turn), S (bend), or '-' (coil). The assignment is computed from backbone hydrogen-bond geometry via the Kabsch–Sander algorithm.

  · P-SEA three-state annotation labels each residue as helix, strand, or coil based purely on the geometry of the Cα trace. It serves as a fallback when the full backbone (and thus DSSP) is unavailable.

Summarize the fold with a handful of shape descriptors and a per-residue structural alphabet.

  · Radius of gyration (Rg) is the root-mean-square distance of Cα atoms from their centroid — a single number for overall size and compactness. A globular domain of N residues has Rg ≈ 2.2·N^0.38 Å; an extended or disordered chain has a much larger Rg. The Cα contact count is the number of residue pairs whose Cα atoms are within 8 Å and are more than four positions apart in sequence — a standard proxy for tertiary packing density. The bounding box is the smallest axis-aligned box enclosing all Cα atoms.

  · Foldseek's 3Di representation compresses backbone geometry into a per-residue letter drawn from a learned twenty-state alphabet. It captures the tertiary interaction pattern around each residue — which residues are packed against it in space, regardless of where they are in sequence.

  · Accessible surface area quantifies burial. A residue with SASA near zero is packed into the hydrophobic core; one with SASA >100 Å² sits on the surface. Computed here via the Shrake–Rupley numerical algorithm with a 1.4 Å probe.

Ask how reliable the model is.

  · For AlphaFold models, the B-factor field carries pLDDT — the model's own estimate of local accuracy on a 0–100 scale. Regions with pLDDT<50 should be treated as essentially unmodeled; they often correspond to intrinsically disordered segments.

  · For experimental (PDB) structures, the B-factor (temperature factor) quantifies the positional spread of each atom in the crystal — a combination of thermal vibration and static disorder — in units of Å². High B-factors mark flexible loops or poorly resolved regions; low B-factors mark the rigid, well-ordered core.

  · PAE(i, j) answers: if I align the predicted and true structures on residue i, how far off (in Å) do I expect residue j to be? A block-diagonal PAE matrix with low values on the blocks and high values off-diagonal is the signature of a multi-domain protein with confidently predicted domains but uncertain inter-domain orientation.

Place it in context: what it resembles, what it is annotated as, and how it looks.

  · Structural nearest neighbors (via Foldseek easy-search vs the PDB). Reported per hit: target PDB id, E-value, and alignment TM-score. A TM-score above ~0.5 is the conventional threshold for 'same fold'.

  · Functional annotations link the protein to curated databases. InterPro entries identify conserved domains and families by matching the sequence against member-database signatures (Pfam, PROSITE, CDD, …). Gene Ontology (GO) terms describe molecular function, biological process, and cellular component in a controlled vocabulary. CATH places the structure in a hierarchical fold classification (Class/Architecture/Topology/Homologous-superfamily). The organism is the source species.

  · Plot images: a contact map (which residues are close in 3D, as an N×N binary image), a Ramachandran scatter (backbone torsion angles, revealing secondary-structure composition at a glance), and — for AlphaFold structures — a PAE heatmap (pairwise prediction confidence).

  · Structure images are PyMOL renders from six orthogonal camera directions. Cartoon representation draws helices as coils and strands as arrows; sticks shows the backbone as bonds; surface shows the solvent-excluded envelope. Rainbow coloring maps sequence position to hue (blue→red, N→C); chain coloring assigns a distinct color per polypeptide.